Protein AF-A0A950CTZ2-F1 (afdb_monomer)

Mean predicted aligned error: 8.09 Å

pLDDT: mean 83.98, std 22.35, range [26.3, 98.88]

Secondary structure (DSSP, 8-state):
------PPEEE--------TT----PPP-----HHHHSS---HHHHHHHH-HHHHHHHHTPPPGGG--GGG-SEEEE--SSGGGTTTTT-HHHHHHHHHHHHTT--EEEETTGGGGGGG-B-TTSSBTTTT-EE--S-HHHHHHTT-TTTSSS-HHHHHHHTT-EE---STT---EEEETTEEEESSGGGHHHHHHHHHHHHHTT-

Foldseek 3Di:
DDPDDAFAEAEDEFADDDDPDDDDDDLDDDDDDPVVVPPDPDPVVVCCVVDPPNVVDSVDDDDLQVDACVRHQEYEYEDDQRCLPDLLPDPSNLVRVQRCVVVVGAYEYEAQNLSSLLCRAHPVRARPQAVFAEEHAAPVLCVVVVCCVPGPHDNQVSSVVSNHPYDDDPHPDWDWDDTRRYIYTYHPVPRVVRVVVNVVSSVVVD

Nearest PDB structures (foldseek):
  4p5p-assembly1_A  TM=9.212E-01  e=6.975E-17  Francisella tularensis subsp. novicida U112
  1u9c-assembly1_A  TM=9.060E-01  e=1.829E-15  Geobacillus stearothermophilus
  3n7t-assembly1_A  TM=8.146E-01  e=6.675E-11  Coccidioides immitis
  7nd2-assembly1_G  TM=6.964E-01  e=1.983E-10  Homo sapiens
  4i4n-assembly1_A  TM=7.950E-01  e=4.321E-07  Vibrio cholerae O395

Sequence (206 aa):
MAGGICRPLLCVQGGWRRDRGGITEGRAAATRSEEQRAKLPDRSHSRFETDAAAKAQLASTVRLDSVKQDDFDTVFYPGGHGPIWDLAEDPNSIRLIESFVAANKPIALVCHAPGVLRYVKSPDGKPLVQGKNVTGFTNTEEEEVGLTKVVPFLVEDELKAKGGIFSKTEDWGVHVVTDARLITGQNPASSGPGAQALINLMRNAA

Radius of gyration: 16.73 Å; Cα contacts (8 Å, |Δi|>4): 349; chains: 1; bounding box: 41×54×38 Å

Solvent-accessible surface area (backbone atoms only — not comparable to full-atom values): 11795 Å² total; per-residue (Å²): 136,84,81,75,78,84,49,52,77,43,76,53,79,55,53,76,76,94,57,98,84,66,94,67,95,56,80,76,73,92,80,75,61,74,73,73,65,67,76,62,93,43,69,68,56,61,48,50,79,70,32,63,68,61,49,53,51,65,75,60,69,74,64,71,81,79,60,57,58,85,71,30,58,32,41,37,29,62,48,53,72,35,22,53,71,48,39,33,72,34,68,52,50,31,52,47,54,34,48,29,55,72,68,70,32,43,39,35,22,16,12,34,23,44,32,29,50,75,74,22,41,38,98,87,71,44,51,55,43,47,81,30,56,33,32,26,28,42,64,66,51,35,49,73,74,68,39,68,91,69,50,90,68,53,35,46,60,49,43,41,75,44,41,20,48,69,56,84,67,63,77,82,44,74,34,66,32,76,38,93,52,43,33,19,4,21,27,78,67,7,43,65,60,36,53,50,53,50,54,50,57,56,61,74,73,108

Structure (mmCIF, N/CA/C/O backbone):
data_AF-A0A950CTZ2-F1
#
_entry.id   AF-A0A950CTZ2-F1
#
loop_
_atom_site.group_PDB
_atom_site.id
_atom_site.type_symbol
_atom_site.label_atom_id
_atom_site.label_alt_id
_atom_site.label_comp_id
_atom_site.label_asym_id
_atom_site.label_entity_id
_atom_site.label_seq_id
_atom_site.pdbx_PDB_ins_code
_atom_site.Cartn_x
_atom_site.Cartn_y
_atom_site.Cartn_z
_atom_site.occupancy
_atom_site.B_iso_or_equiv
_atom_site.auth_seq_id
_atom_site.auth_comp_id
_atom_site.auth_asym_id
_atom_site.auth_atom_id
_atom_site.pdbx_PDB_model_num
ATOM 1 N N . MET A 1 1 ? 5.983 -34.626 7.161 1.00 29.47 1 MET A N 1
ATOM 2 C CA . MET A 1 1 ? 6.913 -33.496 6.966 1.00 29.47 1 MET A CA 1
ATOM 3 C C . MET A 1 1 ? 6.629 -32.911 5.592 1.00 29.47 1 MET A C 1
ATOM 5 O O . MET A 1 1 ? 7.084 -33.472 4.605 1.00 29.47 1 MET A O 1
ATOM 9 N N . ALA A 1 2 ? 5.757 -31.905 5.504 1.00 36.84 2 ALA A N 1
ATOM 10 C CA . ALA A 1 2 ? 5.403 -31.290 4.227 1.00 36.84 2 ALA A CA 1
ATOM 11 C C . ALA A 1 2 ? 6.444 -30.212 3.907 1.00 36.84 2 ALA A C 1
ATOM 13 O O . ALA A 1 2 ? 6.511 -29.198 4.594 1.00 36.84 2 ALA A O 1
ATOM 14 N N . GLY A 1 3 ? 7.285 -30.459 2.903 1.00 34.81 3 GLY A N 1
ATOM 15 C CA . GLY A 1 3 ? 8.136 -29.428 2.322 1.00 34.81 3 GLY A CA 1
ATOM 16 C C . GLY A 1 3 ? 7.253 -28.395 1.633 1.00 34.81 3 GLY A C 1
ATOM 17 O O . GLY A 1 3 ? 6.752 -28.646 0.539 1.00 34.81 3 GLY A O 1
ATOM 18 N N . GLY A 1 4 ? 7.012 -27.267 2.299 1.00 38.66 4 GLY A N 1
ATOM 19 C CA . GLY A 1 4 ? 6.316 -26.131 1.711 1.00 38.66 4 GLY A CA 1
ATOM 20 C C . GLY A 1 4 ? 7.177 -25.536 0.605 1.00 38.66 4 GLY A C 1
ATOM 21 O O . GLY A 1 4 ? 8.25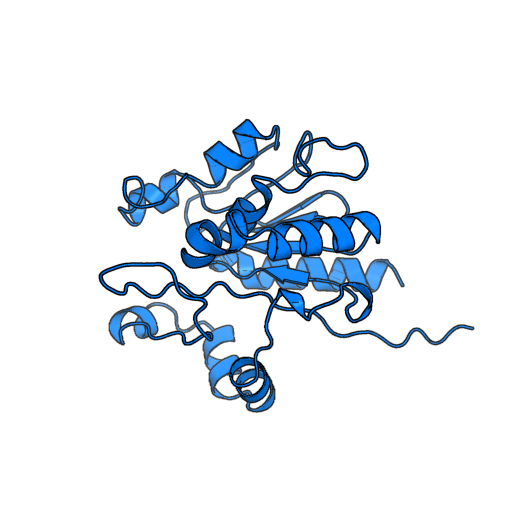5 -25.005 0.864 1.00 38.66 4 GLY A O 1
ATOM 22 N N . ILE A 1 5 ? 6.724 -25.655 -0.639 1.00 41.56 5 ILE A N 1
ATOM 23 C CA . ILE A 1 5 ? 7.292 -24.909 -1.759 1.00 41.56 5 ILE A CA 1
ATOM 24 C C . ILE A 1 5 ? 7.000 -23.433 -1.469 1.00 41.56 5 ILE A C 1
ATOM 26 O O . ILE A 1 5 ? 5.840 -23.037 -1.498 1.00 41.56 5 ILE A O 1
ATOM 30 N N . CYS A 1 6 ? 8.032 -22.647 -1.155 1.00 48.53 6 CYS A N 1
ATOM 31 C CA . CYS A 1 6 ? 7.923 -21.195 -0.996 1.00 48.53 6 CYS A CA 1
ATOM 32 C C . CYS A 1 6 ? 7.463 -20.611 -2.345 1.00 48.53 6 CYS A C 1
ATOM 34 O O . CYS A 1 6 ? 8.199 -20.701 -3.335 1.00 48.53 6 CYS A O 1
ATOM 36 N N . ARG A 1 7 ? 6.225 -20.113 -2.420 1.00 69.50 7 ARG A N 1
ATOM 37 C CA . ARG A 1 7 ? 5.657 -19.486 -3.620 1.00 69.50 7 ARG A CA 1
ATOM 38 C C . ARG A 1 7 ? 6.152 -18.033 -3.714 1.00 69.50 7 ARG A C 1
ATOM 40 O O . ARG A 1 7 ? 6.530 -17.428 -2.713 1.00 69.50 7 ARG A O 1
ATOM 47 N N . PRO A 1 8 ? 6.221 -17.453 -4.924 1.00 74.62 8 PRO A N 1
ATOM 48 C CA . PRO A 1 8 ? 6.779 -16.116 -5.108 1.00 74.62 8 PRO A CA 1
ATOM 49 C C . PRO A 1 8 ? 5.964 -15.014 -4.407 1.00 74.62 8 PRO A C 1
ATOM 51 O O . PRO A 1 8 ? 4.788 -15.175 -4.083 1.00 74.62 8 PRO A O 1
ATOM 54 N N . LEU A 1 9 ? 6.606 -13.859 -4.217 1.00 74.31 9 LEU A N 1
ATOM 55 C CA . LEU A 1 9 ? 5.969 -12.585 -3.875 1.00 74.31 9 LEU A CA 1
ATOM 56 C C . LEU A 1 9 ? 5.380 -11.959 -5.147 1.00 74.31 9 LEU A C 1
ATOM 58 O O . LEU A 1 9 ? 6.097 -11.803 -6.137 1.00 74.31 9 LEU A O 1
ATOM 62 N N . LEU A 1 10 ? 4.113 -11.545 -5.107 1.00 80.50 10 LEU A N 1
ATOM 63 C CA . LEU A 1 10 ? 3.521 -10.711 -6.153 1.00 80.50 10 LEU A CA 1
ATOM 64 C C . LEU A 1 10 ? 3.804 -9.227 -5.879 1.00 80.50 10 LEU A C 1
ATOM 66 O O . LEU A 1 10 ? 3.521 -8.739 -4.788 1.00 80.50 10 LEU A O 1
ATOM 70 N N . CYS A 1 11 ? 4.299 -8.491 -6.875 1.00 80.12 11 CYS A N 1
ATOM 71 C CA . CYS A 1 11 ? 4.399 -7.030 -6.834 1.00 80.12 11 CYS A CA 1
ATOM 72 C C . CYS A 1 11 ? 3.389 -6.423 -7.819 1.00 80.12 11 CYS A C 1
ATOM 74 O O . CYS A 1 11 ? 3.419 -6.772 -8.999 1.00 80.12 11 CYS A O 1
ATOM 76 N N . VAL A 1 12 ? 2.499 -5.540 -7.351 1.00 75.19 12 VAL A N 1
ATOM 77 C CA . VAL A 1 12 ? 1.442 -4.926 -8.180 1.00 75.19 12 VAL A CA 1
ATOM 78 C C . VAL A 1 12 ? 1.707 -3.439 -8.361 1.00 75.19 12 VAL A C 1
ATOM 80 O O . VAL A 1 12 ? 1.689 -2.686 -7.395 1.00 75.19 12 VAL A O 1
ATOM 83 N N . GLN A 1 13 ? 1.913 -2.991 -9.597 1.00 69.06 13 GLN A N 1
ATOM 84 C CA . GLN A 1 13 ? 2.250 -1.599 -9.887 1.00 69.06 13 GLN A CA 1
ATOM 85 C C . GLN A 1 13 ? 1.178 -0.933 -10.752 1.00 69.06 13 GLN A C 1
ATOM 87 O O . GLN A 1 13 ? 0.792 -1.476 -11.785 1.00 69.06 13 GLN A O 1
ATOM 92 N N . GLY A 1 14 ? 0.725 0.252 -10.332 1.00 54.88 14 GLY A N 1
ATOM 93 C CA . GLY A 1 14 ? -0.161 1.104 -11.126 1.00 54.88 14 GLY A CA 1
ATOM 94 C C . GLY A 1 14 ? 0.587 1.780 -12.280 1.00 54.88 14 GLY A C 1
ATOM 95 O O . GLY A 1 14 ? 1.785 2.067 -12.184 1.00 54.88 14 GLY A O 1
ATOM 96 N N . GLY A 1 15 ? -0.118 2.039 -13.376 1.00 52.72 15 GLY A N 1
ATOM 97 C CA . GLY A 1 15 ? 0.385 2.680 -14.584 1.00 52.72 15 GLY A CA 1
ATOM 98 C C . GLY A 1 15 ? -0.436 3.919 -14.927 1.00 52.72 15 GLY A C 1
ATOM 99 O O . GLY A 1 15 ? -1.448 3.830 -15.613 1.00 52.72 15 GLY A O 1
ATOM 100 N N . TRP A 1 16 ? 0.031 5.100 -14.518 1.00 33.19 16 TRP A N 1
ATOM 101 C CA . TRP A 1 16 ? -0.591 6.361 -14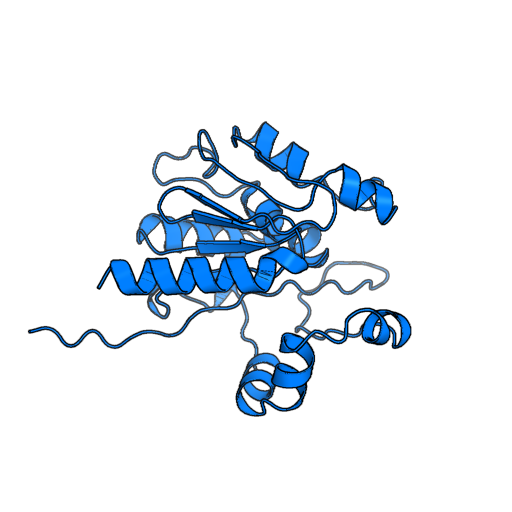.926 1.00 33.19 16 TRP A CA 1
ATOM 102 C C . TRP A 1 16 ? 0.020 6.878 -16.234 1.00 33.19 16 TRP A C 1
ATOM 104 O O . TRP A 1 16 ? 1.221 7.154 -16.301 1.00 33.19 16 TRP A O 1
ATOM 114 N N . ARG A 1 17 ? -0.810 7.051 -17.271 1.00 35.16 17 ARG A N 1
ATOM 115 C CA . ARG A 1 17 ? -0.444 7.723 -18.527 1.00 35.16 17 ARG A CA 1
ATOM 116 C C . ARG A 1 17 ? -1.464 8.820 -18.828 1.00 35.16 17 ARG A C 1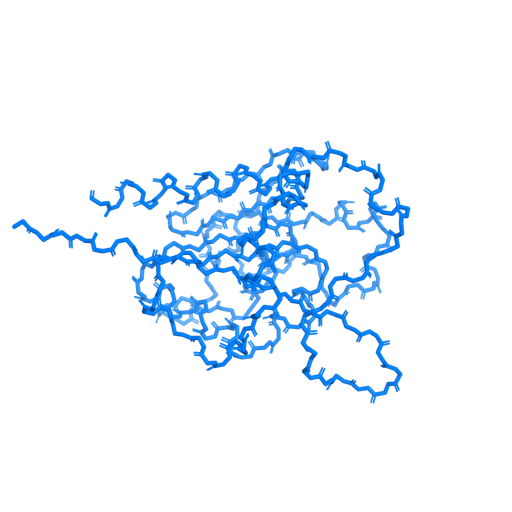
ATOM 118 O O . ARG A 1 17 ? -2.655 8.551 -18.948 1.00 35.16 17 ARG A O 1
ATOM 125 N N . ARG A 1 18 ? -1.009 10.070 -18.944 1.00 34.81 18 ARG A N 1
ATOM 126 C CA . ARG A 1 18 ? -1.860 11.209 -19.319 1.00 34.81 18 ARG A CA 1
ATOM 127 C C . ARG A 1 18 ? -1.983 11.282 -20.839 1.00 34.81 18 ARG A C 1
ATOM 129 O O . ARG A 1 18 ? -1.195 11.981 -21.466 1.00 34.81 18 ARG A O 1
ATOM 136 N N . ASP A 1 19 ? -2.978 10.615 -21.417 1.00 32.66 19 ASP A N 1
ATOM 137 C CA . ASP A 1 19 ? -3.366 10.854 -22.810 1.00 32.66 19 ASP A CA 1
ATOM 138 C C . ASP A 1 19 ? -4.626 11.730 -22.878 1.00 32.66 19 ASP A C 1
ATOM 140 O O . ASP A 1 19 ? -5.569 11.601 -22.094 1.00 32.66 19 ASP A O 1
ATOM 144 N N . ARG A 1 20 ? -4.609 12.698 -23.801 1.00 35.12 20 ARG A N 1
ATOM 145 C CA . ARG A 1 20 ? -5.725 13.612 -24.072 1.00 35.12 20 ARG A CA 1
ATOM 146 C C . ARG A 1 20 ? -6.917 12.803 -24.609 1.00 35.12 20 ARG A C 1
ATOM 148 O O . ARG A 1 20 ? -7.020 12.640 -25.816 1.00 35.12 20 ARG A O 1
ATOM 155 N N . GLY A 1 21 ? -7.811 12.322 -23.740 1.00 31.56 21 GLY A N 1
ATOM 156 C CA . GLY A 1 21 ? -9.153 11.882 -24.155 1.00 31.56 21 GLY A CA 1
ATOM 157 C C . GLY A 1 21 ? -9.687 10.528 -23.672 1.00 31.56 21 GLY A C 1
ATOM 158 O O . GLY A 1 21 ? -10.699 10.100 -24.213 1.00 31.56 21 GLY A O 1
ATOM 159 N N . GLY A 1 22 ? -9.096 9.858 -22.678 1.00 29.75 22 GLY A N 1
ATOM 160 C CA . GLY A 1 22 ? -9.716 8.666 -22.073 1.00 29.75 22 GLY A CA 1
ATOM 161 C C . GLY A 1 22 ? -8.721 7.674 -21.476 1.00 29.75 22 GLY A C 1
ATOM 162 O O . GLY A 1 22 ? -7.580 7.587 -21.922 1.00 29.75 22 GLY A O 1
ATOM 163 N N . ILE A 1 23 ? -9.164 6.938 -20.451 1.00 37.03 23 ILE A N 1
ATOM 164 C CA . ILE A 1 23 ? -8.388 5.887 -19.779 1.00 37.03 23 ILE A CA 1
ATOM 165 C C . ILE A 1 23 ? -8.398 4.650 -20.683 1.00 37.03 23 ILE A C 1
ATOM 167 O O . ILE A 1 23 ? -9.454 4.084 -20.948 1.00 37.03 23 ILE A O 1
ATOM 171 N N . THR A 1 24 ? -7.230 4.229 -21.159 1.00 31.47 24 THR A N 1
ATOM 172 C CA . THR A 1 24 ? -7.038 2.903 -21.762 1.00 31.47 24 THR A CA 1
ATOM 173 C C . THR A 1 24 ? -6.003 2.151 -20.935 1.00 31.47 24 THR A C 1
ATOM 175 O O . THR A 1 24 ? -5.048 2.759 -20.453 1.00 31.47 24 THR A O 1
ATOM 178 N N . GLU A 1 25 ? -6.226 0.849 -20.719 1.00 39.47 25 GLU A N 1
ATOM 179 C CA . GLU A 1 25 ? -5.322 -0.043 -19.981 1.00 39.47 25 GLU A CA 1
ATOM 180 C C . GLU A 1 25 ? -3.896 0.061 -20.545 1.00 39.47 25 GLU A C 1
ATOM 182 O O . GLU A 1 25 ? -3.596 -0.404 -21.647 1.00 39.47 25 GLU A O 1
ATOM 187 N N . GLY A 1 26 ? -3.010 0.710 -19.791 1.00 34.22 26 GLY A N 1
ATOM 188 C CA . GLY A 1 26 ? -1.620 0.907 -20.170 1.00 34.22 26 GLY A CA 1
ATOM 189 C C . GLY A 1 26 ? -0.741 -0.230 -19.664 1.00 34.22 26 GLY A C 1
ATOM 190 O O . GLY A 1 26 ? -0.756 -0.560 -18.481 1.00 34.22 26 GLY A O 1
ATOM 191 N N . ARG A 1 27 ? 0.090 -0.799 -20.545 1.00 37.19 27 ARG A N 1
ATOM 192 C CA . ARG A 1 27 ? 1.265 -1.570 -20.114 1.00 37.19 27 ARG A CA 1
ATOM 193 C C . ARG A 1 27 ? 2.204 -0.651 -19.331 1.00 37.19 27 ARG A C 1
ATOM 195 O O . ARG A 1 27 ? 2.471 0.473 -19.760 1.00 37.19 27 ARG A O 1
ATOM 202 N N . ALA A 1 28 ? 2.705 -1.149 -18.204 1.00 34.75 28 ALA A N 1
ATOM 203 C CA . ALA A 1 28 ? 3.602 -0.427 -17.316 1.00 34.75 28 ALA A CA 1
ATOM 204 C C . ALA A 1 28 ? 4.854 0.070 -18.058 1.00 34.75 28 ALA A C 1
ATOM 206 O O . ALA A 1 28 ? 5.605 -0.710 -18.640 1.00 34.75 28 ALA A O 1
ATOM 207 N N . ALA A 1 29 ? 5.097 1.376 -17.999 1.00 32.06 29 ALA A N 1
ATOM 208 C CA . ALA A 1 29 ? 6.393 1.968 -18.291 1.00 32.06 29 ALA A CA 1
ATOM 209 C C . ALA A 1 29 ? 6.582 3.170 -17.364 1.00 32.06 29 ALA A C 1
ATOM 211 O O . ALA A 1 29 ? 5.860 4.162 -17.456 1.00 32.06 29 ALA A O 1
ATOM 212 N N . ALA A 1 30 ? 7.553 3.079 -16.457 1.00 30.64 30 ALA A N 1
ATOM 213 C CA . ALA A 1 30 ? 7.994 4.221 -15.675 1.00 30.64 30 ALA A CA 1
ATOM 214 C C . ALA A 1 30 ? 8.873 5.107 -16.566 1.00 30.64 30 ALA A C 1
ATOM 216 O O . ALA A 1 30 ? 10.028 4.779 -16.820 1.00 30.64 30 ALA A O 1
ATOM 217 N N . THR A 1 31 ? 8.357 6.243 -17.028 1.00 26.30 31 THR A N 1
ATOM 218 C CA . THR A 1 31 ? 9.211 7.327 -17.531 1.00 26.30 31 THR A CA 1
ATOM 219 C C . THR A 1 31 ? 9.115 8.495 -16.559 1.00 26.30 31 THR A C 1
ATOM 221 O O . THR A 1 31 ? 8.153 9.260 -16.595 1.00 26.30 31 THR A O 1
ATOM 224 N N . ARG A 1 32 ? 10.095 8.601 -15.654 1.00 37.38 32 ARG A N 1
ATOM 225 C CA . ARG A 1 32 ? 10.343 9.810 -14.850 1.00 37.38 32 ARG A CA 1
ATOM 226 C C . ARG A 1 32 ? 11.316 10.726 -15.594 1.00 37.38 32 ARG A C 1
ATOM 228 O O . ARG A 1 32 ? 12.125 10.239 -16.383 1.00 37.38 32 ARG A O 1
ATOM 235 N N . SER A 1 33 ? 11.255 12.030 -15.329 1.00 35.53 33 SER A N 1
ATOM 236 C CA . SER A 1 33 ? 12.270 12.976 -15.806 1.00 35.53 33 SER A CA 1
ATOM 237 C C . SER A 1 33 ? 13.618 12.718 -15.118 1.00 35.53 33 SER A C 1
ATOM 239 O O . SER A 1 33 ? 13.676 12.231 -13.986 1.00 35.53 33 SER A O 1
ATOM 241 N N . GLU A 1 34 ? 14.721 13.039 -15.799 1.00 35.94 34 GLU A N 1
ATOM 242 C CA . GLU A 1 34 ? 16.089 12.810 -15.301 1.00 35.94 34 GLU A CA 1
ATOM 243 C C . GLU A 1 34 ? 16.366 13.514 -13.960 1.00 35.94 34 GLU A C 1
ATOM 245 O O . GLU A 1 34 ? 17.101 12.997 -13.121 1.00 35.94 34 GLU A O 1
ATOM 250 N N . GLU A 1 35 ? 15.696 14.637 -13.710 1.00 31.97 35 GLU A N 1
ATOM 251 C CA . GLU A 1 35 ? 15.832 15.452 -12.500 1.00 31.97 35 GLU A CA 1
ATOM 252 C C . GLU A 1 35 ? 15.273 14.766 -11.237 1.00 31.97 35 GLU A C 1
ATOM 254 O O . GLU A 1 35 ? 15.834 14.894 -10.148 1.00 31.97 35 GLU A O 1
ATOM 259 N N . GLN A 1 36 ? 14.218 13.954 -11.374 1.00 38.97 36 GLN A N 1
ATOM 260 C CA . GLN A 1 36 ? 13.655 13.170 -10.264 1.00 38.97 36 GLN A CA 1
ATOM 261 C C . GLN A 1 36 ? 14.476 11.905 -9.966 1.00 38.97 36 GLN A C 1
ATOM 263 O O . GLN A 1 36 ? 14.414 11.376 -8.856 1.00 38.97 36 GLN A O 1
ATOM 268 N N . ARG A 1 37 ? 15.272 11.429 -10.936 1.00 43.44 37 ARG A N 1
ATOM 269 C CA . ARG A 1 37 ? 16.177 10.273 -10.794 1.00 43.44 37 ARG A CA 1
ATOM 270 C C . ARG A 1 37 ? 17.414 10.604 -9.950 1.00 43.44 37 ARG A C 1
ATOM 272 O O . ARG A 1 37 ? 17.997 9.712 -9.346 1.00 43.44 37 ARG A O 1
ATOM 279 N N . ALA A 1 38 ? 17.786 11.883 -9.877 1.00 38.84 38 ALA A N 1
ATOM 280 C CA . ALA A 1 38 ? 19.000 12.351 -9.212 1.00 38.84 38 ALA A CA 1
ATOM 281 C C . ALA A 1 38 ? 18.860 12.593 -7.693 1.00 38.84 38 ALA A C 1
ATOM 283 O O . ALA A 1 38 ? 19.873 12.679 -7.004 1.00 38.84 38 ALA A O 1
ATOM 284 N N . LYS A 1 39 ? 17.639 12.703 -7.145 1.00 44.66 39 LYS A N 1
ATOM 285 C CA . LYS A 1 39 ? 17.434 13.152 -5.751 1.00 44.66 39 LYS A CA 1
ATOM 286 C C . LYS A 1 39 ? 17.528 12.073 -4.665 1.00 44.66 39 LYS A C 1
ATOM 288 O O . LYS A 1 39 ? 17.604 12.437 -3.499 1.00 44.66 39 LYS A O 1
ATOM 293 N N . LEU A 1 40 ? 17.583 10.784 -5.004 1.00 44.81 40 LEU A N 1
ATOM 294 C CA . LEU A 1 40 ? 17.762 9.697 -4.029 1.00 44.81 40 LEU A CA 1
ATOM 295 C C . LEU A 1 40 ? 18.701 8.621 -4.600 1.00 44.81 40 LEU A C 1
ATOM 297 O O . LEU A 1 40 ? 18.221 7.684 -5.242 1.00 44.81 40 LEU A O 1
ATOM 301 N N . PRO A 1 41 ? 20.027 8.690 -4.375 1.00 42.72 41 PRO A N 1
ATOM 302 C CA . PRO A 1 41 ? 20.898 7.535 -4.558 1.00 42.72 41 PRO A CA 1
ATOM 303 C C . PRO A 1 41 ? 20.628 6.537 -3.422 1.00 42.72 41 PRO A C 1
ATOM 305 O O . PRO A 1 41 ? 21.423 6.363 -2.503 1.00 42.72 41 PRO A O 1
ATOM 308 N N . ASP A 1 42 ? 19.458 5.907 -3.453 1.00 60.59 42 ASP A N 1
ATOM 309 C CA . ASP A 1 42 ? 19.131 4.802 -2.566 1.00 60.59 42 ASP A CA 1
ATOM 310 C C . ASP A 1 42 ? 19.828 3.534 -3.091 1.00 60.59 42 ASP A C 1
ATOM 312 O O . ASP A 1 42 ? 19.750 3.205 -4.280 1.00 60.59 42 ASP A O 1
ATOM 316 N N . ARG A 1 43 ? 20.498 2.794 -2.196 1.00 62.66 43 ARG A N 1
ATOM 317 C CA . ARG A 1 43 ? 21.114 1.489 -2.492 1.00 62.66 43 ARG A CA 1
ATOM 318 C C . ARG A 1 43 ? 20.129 0.542 -3.183 1.00 62.66 43 ARG A C 1
ATOM 320 O O . ARG A 1 43 ? 20.557 -0.257 -4.012 1.00 62.66 43 ARG A O 1
ATOM 327 N N . SER A 1 44 ? 18.833 0.649 -2.888 1.00 67.06 44 SER A N 1
ATOM 328 C CA . SER A 1 44 ? 17.766 -0.122 -3.538 1.00 67.06 44 SER A CA 1
ATOM 329 C C . SER A 1 44 ? 17.685 0.137 -5.043 1.00 67.06 44 SER A C 1
ATOM 331 O O . SER A 1 44 ? 17.562 -0.809 -5.822 1.00 67.06 44 SER A O 1
ATOM 333 N N . HIS A 1 45 ? 17.787 1.404 -5.455 1.00 72.81 45 HIS A N 1
ATOM 334 C CA . HIS A 1 45 ? 17.729 1.807 -6.858 1.00 72.81 45 HIS A CA 1
ATOM 335 C C . HIS A 1 45 ? 18.979 1.328 -7.602 1.00 72.81 45 HIS A C 1
ATOM 337 O O . HIS A 1 45 ? 18.873 0.658 -8.624 1.00 72.81 45 HIS A O 1
ATOM 343 N N . SER A 1 46 ? 20.169 1.560 -7.040 1.00 76.12 46 SER A N 1
ATOM 344 C CA . SER A 1 46 ? 21.430 1.075 -7.622 1.00 76.12 46 SER A CA 1
ATOM 345 C C . SER A 1 46 ? 21.489 -0.457 -7.720 1.00 76.12 46 SER A C 1
ATOM 347 O O . SER A 1 46 ? 21.997 -0.998 -8.705 1.00 76.12 46 SER A O 1
ATOM 349 N N . ARG A 1 47 ? 20.929 -1.174 -6.733 1.00 84.75 47 ARG A N 1
ATOM 350 C CA . ARG A 1 47 ? 20.760 -2.634 -6.796 1.00 84.75 47 ARG A CA 1
ATOM 351 C C . ARG A 1 47 ? 19.851 -3.023 -7.960 1.00 84.75 47 ARG A C 1
ATOM 353 O O . ARG A 1 47 ? 20.229 -3.885 -8.739 1.00 84.75 47 ARG A O 1
ATOM 360 N N . PHE A 1 48 ? 18.686 -2.388 -8.097 1.00 84.06 48 PHE A N 1
ATOM 361 C CA . PHE A 1 48 ? 17.745 -2.689 -9.179 1.00 84.06 48 PHE A CA 1
ATOM 362 C C . PHE A 1 48 ? 18.355 -2.461 -10.571 1.00 84.06 48 PHE A C 1
ATOM 364 O O . PHE A 1 48 ? 18.229 -3.318 -11.443 1.00 84.06 48 PHE A O 1
ATOM 371 N N . GLU A 1 49 ? 19.086 -1.361 -10.769 1.00 81.12 49 GLU A N 1
ATOM 372 C CA . GLU A 1 49 ? 19.735 -1.045 -12.053 1.00 81.12 49 GLU A CA 1
ATOM 373 C C . GLU A 1 49 ? 20.713 -2.134 -12.517 1.00 81.12 49 GLU A C 1
ATOM 375 O O . GLU A 1 49 ? 20.891 -2.365 -13.717 1.00 81.12 49 GLU A O 1
ATOM 380 N N . THR A 1 50 ? 21.318 -2.851 -11.571 1.00 89.69 50 THR A N 1
ATOM 381 C CA . THR A 1 50 ? 22.265 -3.941 -11.840 1.00 89.69 50 THR A CA 1
ATOM 382 C C . THR A 1 50 ? 21.632 -5.338 -11.743 1.00 89.69 50 THR A C 1
ATOM 384 O O . THR A 1 50 ? 22.259 -6.318 -12.140 1.00 89.69 50 THR A O 1
ATOM 387 N N . ASP A 1 51 ? 20.369 -5.446 -11.319 1.00 88.44 51 ASP A N 1
ATOM 388 C CA . ASP A 1 51 ? 19.627 -6.702 -11.163 1.00 88.44 51 ASP A CA 1
ATOM 389 C C . ASP A 1 51 ? 18.898 -7.075 -12.467 1.00 88.44 51 ASP A C 1
ATOM 391 O O . ASP A 1 51 ? 17.780 -6.640 -12.756 1.00 88.44 51 ASP A O 1
ATOM 395 N N . ALA A 1 52 ? 19.557 -7.880 -13.305 1.00 90.38 52 ALA A N 1
ATOM 396 C CA . ALA A 1 52 ? 19.003 -8.309 -14.588 1.00 90.38 52 ALA A CA 1
ATOM 397 C C . ALA A 1 52 ? 17.702 -9.122 -14.443 1.00 90.38 52 ALA A C 1
ATOM 399 O O . ALA A 1 52 ? 16.816 -8.999 -15.290 1.00 90.38 52 ALA A O 1
ATOM 400 N N . ALA A 1 53 ? 17.563 -9.913 -13.374 1.00 87.31 53 ALA A N 1
ATOM 401 C CA . ALA A 1 53 ? 16.377 -10.731 -13.141 1.00 87.31 53 ALA A CA 1
ATOM 402 C C . ALA A 1 53 ? 15.169 -9.859 -12.773 1.00 87.31 53 ALA A C 1
ATOM 404 O O . ALA A 1 53 ? 14.099 -10.010 -13.367 1.00 87.31 53 ALA A O 1
ATOM 405 N N . ALA A 1 54 ? 15.350 -8.894 -11.867 1.00 83.00 54 ALA A N 1
ATOM 406 C CA . ALA A 1 54 ? 14.297 -7.946 -11.509 1.00 83.00 54 ALA A CA 1
ATOM 407 C C . ALA A 1 54 ? 13.861 -7.091 -12.712 1.00 83.00 54 ALA A C 1
ATOM 409 O O . ALA A 1 54 ? 12.665 -6.890 -12.932 1.00 83.00 54 ALA A O 1
ATOM 410 N N . LYS A 1 55 ? 14.810 -6.641 -13.547 1.00 88.50 55 LYS A N 1
ATOM 411 C CA . LYS A 1 55 ? 14.493 -5.907 -14.784 1.00 88.50 55 LYS A CA 1
ATOM 412 C C . LYS A 1 55 ? 13.725 -6.759 -15.796 1.00 88.50 55 LYS A C 1
ATOM 414 O O . LYS A 1 55 ? 12.788 -6.257 -16.411 1.00 88.50 55 LYS A O 1
ATOM 419 N N . ALA A 1 56 ? 14.077 -8.037 -15.951 1.00 88.12 56 ALA A N 1
ATOM 420 C CA . ALA A 1 56 ? 13.355 -8.951 -16.838 1.00 88.12 56 ALA A CA 1
ATOM 421 C C . ALA A 1 56 ? 11.903 -9.182 -16.379 1.00 88.12 56 ALA A C 1
ATOM 423 O O . ALA A 1 56 ? 10.995 -9.207 -17.213 1.00 88.12 56 ALA A O 1
ATOM 424 N N . GLN A 1 57 ? 11.674 -9.287 -15.063 1.00 86.56 57 GLN A N 1
ATOM 425 C CA . GLN A 1 57 ? 10.328 -9.376 -14.488 1.00 86.56 57 GLN A CA 1
ATOM 426 C C . GLN A 1 57 ? 9.521 -8.094 -14.725 1.00 86.56 57 GLN A C 1
ATOM 428 O O . GLN A 1 57 ? 8.386 -8.172 -15.188 1.00 86.56 57 GLN A O 1
ATOM 433 N N . LEU A 1 58 ? 10.115 -6.915 -14.495 1.00 85.56 58 LEU A N 1
ATOM 434 C CA . LEU A 1 58 ? 9.447 -5.634 -14.760 1.00 85.56 58 LEU A CA 1
ATOM 435 C C . LEU A 1 58 ? 9.101 -5.452 -16.250 1.00 85.56 58 LEU A C 1
ATOM 437 O O . LEU A 1 58 ? 8.051 -4.907 -16.579 1.00 85.56 58 LEU A O 1
ATOM 441 N N . ALA A 1 59 ? 9.954 -5.935 -17.157 1.00 86.25 59 ALA A N 1
ATOM 442 C CA . ALA A 1 59 ? 9.703 -5.888 -18.598 1.00 86.25 59 ALA A CA 1
ATOM 443 C C . ALA A 1 59 ? 8.597 -6.858 -19.063 1.00 86.25 59 ALA A C 1
ATOM 445 O O . ALA A 1 59 ? 8.054 -6.689 -20.155 1.00 86.25 59 ALA A O 1
ATOM 446 N N . SER A 1 60 ? 8.256 -7.856 -18.244 1.00 88.56 60 SER A N 1
ATOM 447 C CA . SER A 1 60 ? 7.343 -8.953 -18.589 1.00 88.56 60 SER A CA 1
ATOM 448 C C . SER A 1 60 ? 6.119 -8.991 -17.670 1.00 88.56 60 SER A C 1
ATOM 450 O O . SER A 1 60 ? 5.672 -10.063 -17.264 1.00 88.56 60 SER A O 1
ATOM 452 N N . THR A 1 61 ? 5.583 -7.820 -17.315 1.00 87.31 61 THR A N 1
ATOM 453 C CA . THR A 1 61 ? 4.378 -7.724 -16.482 1.00 87.31 61 THR A CA 1
ATOM 454 C C . THR A 1 61 ? 3.164 -8.352 -17.166 1.00 87.31 61 THR A C 1
ATOM 456 O O . THR A 1 61 ? 3.005 -8.313 -18.390 1.00 87.31 61 THR A O 1
ATOM 459 N N . VAL A 1 62 ? 2.294 -8.942 -16.348 1.00 89.94 62 VAL A N 1
ATOM 460 C CA . VAL A 1 62 ? 1.029 -9.546 -16.777 1.00 89.94 62 VAL A CA 1
ATOM 461 C C . VAL A 1 62 ? -0.141 -8.635 -16.420 1.00 89.94 62 VAL A C 1
ATOM 463 O O . VAL A 1 62 ? -0.010 -7.736 -15.587 1.00 89.94 62 VAL A O 1
ATOM 466 N N . ARG A 1 63 ? -1.294 -8.862 -17.053 1.00 89.69 63 ARG A N 1
ATOM 467 C CA . ARG A 1 63 ? -2.530 -8.165 -16.685 1.00 89.69 63 ARG A CA 1
ATOM 468 C C . ARG A 1 63 ? -2.973 -8.603 -15.290 1.00 89.69 63 ARG A C 1
ATOM 470 O O . ARG A 1 63 ? -2.856 -9.776 -14.946 1.00 89.69 63 ARG A O 1
ATOM 477 N N . LEU A 1 64 ? -3.518 -7.674 -14.509 1.00 87.88 64 LEU A N 1
ATOM 478 C CA . LEU A 1 64 ? -3.943 -7.956 -13.136 1.00 87.88 64 LEU A CA 1
ATOM 479 C C . LEU A 1 64 ? -5.095 -8.971 -13.076 1.00 87.88 64 LEU A C 1
ATOM 481 O O . LEU A 1 64 ? -5.144 -9.795 -12.169 1.00 87.88 64 LEU A O 1
ATOM 485 N N . ASP A 1 65 ? -5.980 -8.959 -14.074 1.00 90.06 65 ASP A N 1
ATOM 486 C CA . ASP A 1 65 ? -7.119 -9.878 -14.194 1.00 90.06 65 ASP A CA 1
ATOM 487 C C . ASP A 1 65 ? -6.725 -11.342 -14.463 1.00 90.06 65 ASP A C 1
ATOM 489 O O . ASP A 1 65 ? -7.532 -12.244 -14.232 1.00 90.06 65 ASP A O 1
ATOM 493 N N . SER A 1 66 ? -5.488 -11.606 -14.899 1.00 90.94 66 SER A N 1
ATOM 494 C CA . SER A 1 66 ? -4.973 -12.967 -15.074 1.00 90.94 66 SER A CA 1
ATOM 495 C C . SER A 1 66 ? -4.248 -13.506 -13.838 1.00 90.94 66 SER A C 1
ATOM 497 O O . SER A 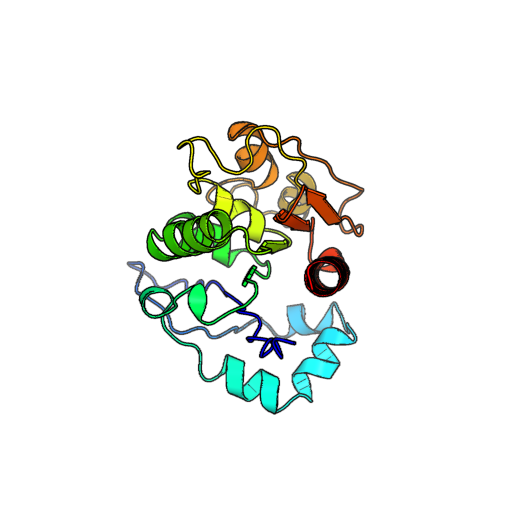1 66 ? -3.788 -14.648 -13.857 1.00 90.94 66 SER A O 1
ATOM 499 N N . VAL A 1 67 ? -4.109 -12.704 -12.780 1.00 91.44 67 VAL A N 1
ATOM 500 C CA . VAL A 1 67 ? -3.376 -13.064 -11.562 1.00 91.44 67 VAL A CA 1
ATOM 501 C C . VAL A 1 67 ? -4.306 -13.732 -10.552 1.00 91.44 67 VAL A C 1
ATOM 503 O O . VAL A 1 67 ? -5.388 -13.232 -10.252 1.00 91.44 67 VAL A O 1
ATOM 506 N N . LYS A 1 68 ? -3.864 -14.855 -9.978 1.00 91.56 68 LYS A N 1
ATOM 507 C CA . LYS A 1 68 ? -4.574 -15.554 -8.902 1.00 91.56 68 LYS A CA 1
ATOM 508 C C . LYS A 1 68 ? -3.747 -15.501 -7.630 1.00 91.56 68 LYS A C 1
ATOM 510 O O . LYS A 1 68 ? -2.558 -15.802 -7.661 1.00 91.56 68 LYS A O 1
ATOM 515 N N . GLN A 1 69 ? -4.379 -15.185 -6.498 1.00 94.56 69 GLN A N 1
ATOM 516 C CA . GLN A 1 69 ? -3.674 -15.155 -5.210 1.00 94.56 69 GLN A CA 1
ATOM 517 C C . GLN A 1 69 ? -3.016 -16.495 -4.868 1.00 94.56 69 GLN A C 1
ATOM 519 O O . GLN A 1 69 ? -1.989 -16.514 -4.196 1.00 94.56 69 GLN A O 1
ATOM 524 N N . ASP A 1 70 ? -3.594 -17.616 -5.324 1.00 94.44 70 ASP A N 1
ATOM 525 C CA . ASP A 1 70 ? -3.087 -18.948 -5.002 1.00 94.44 70 ASP A CA 1
ATOM 526 C C . ASP A 1 70 ? -1.635 -19.105 -5.442 1.00 94.44 70 ASP A C 1
ATOM 528 O O . ASP A 1 70 ? -0.855 -19.716 -4.720 1.00 94.44 70 ASP A O 1
ATOM 532 N N . ASP A 1 71 ? -1.236 -18.479 -6.543 1.00 93.38 71 ASP A N 1
ATOM 533 C CA . ASP A 1 71 ? 0.104 -18.615 -7.111 1.00 93.38 71 ASP A CA 1
ATOM 534 C C . ASP A 1 71 ? 1.205 -17.926 -6.278 1.00 93.38 71 ASP A C 1
ATOM 536 O O . ASP A 1 71 ? 2.389 -18.114 -6.558 1.00 93.38 71 ASP A O 1
ATOM 540 N N . PHE A 1 72 ? 0.842 -17.174 -5.231 1.00 93.56 72 PHE A N 1
ATOM 541 C CA . PHE A 1 72 ? 1.759 -16.343 -4.446 1.00 93.56 72 PHE A CA 1
ATOM 542 C C . PHE A 1 72 ? 1.544 -16.503 -2.942 1.00 93.56 72 PHE A C 1
ATOM 544 O O . PHE A 1 72 ? 0.424 -16.712 -2.486 1.00 93.56 72 PHE A O 1
ATOM 551 N N . ASP A 1 73 ? 2.594 -16.340 -2.141 1.00 93.31 73 ASP A N 1
ATOM 552 C CA . ASP A 1 73 ? 2.462 -16.390 -0.675 1.00 93.31 73 ASP A CA 1
ATOM 553 C C . ASP A 1 73 ? 1.991 -15.060 -0.073 1.00 93.31 73 ASP A C 1
ATOM 555 O O . ASP A 1 73 ? 1.460 -15.019 1.036 1.00 93.31 73 ASP A O 1
ATOM 559 N N . THR A 1 74 ? 2.176 -13.964 -0.807 1.00 95.69 74 THR A N 1
ATOM 560 C CA . THR A 1 74 ? 1.899 -12.594 -0.366 1.00 95.69 74 THR A CA 1
ATOM 561 C C . THR A 1 74 ? 1.807 -11.650 -1.568 1.00 95.69 74 THR A C 1
ATOM 563 O O . THR A 1 74 ? 2.230 -11.996 -2.678 1.00 95.69 74 THR A O 1
ATOM 566 N N . VAL A 1 75 ? 1.308 -10.437 -1.335 1.00 96.44 75 VAL A N 1
ATOM 567 C CA . VAL A 1 75 ? 1.317 -9.346 -2.307 1.00 96.44 75 VAL A CA 1
ATOM 568 C C . VAL A 1 75 ? 1.869 -8.050 -1.706 1.00 96.44 75 VAL A C 1
ATOM 570 O O . VAL A 1 75 ? 1.582 -7.694 -0.561 1.00 96.44 75 VAL A O 1
ATOM 573 N N . PHE A 1 76 ? 2.665 -7.333 -2.500 1.00 96.56 76 PHE A N 1
ATOM 574 C CA . PHE A 1 76 ? 3.227 -6.027 -2.175 1.00 96.56 76 PHE A CA 1
ATOM 575 C C . PHE A 1 76 ? 2.798 -4.987 -3.218 1.00 96.56 76 PHE A C 1
ATOM 577 O O . PHE A 1 76 ? 3.040 -5.153 -4.414 1.00 96.56 76 PHE A O 1
ATOM 584 N N . TYR A 1 77 ? 2.188 -3.897 -2.758 1.00 97.25 77 TYR A N 1
ATOM 585 C CA . TYR A 1 77 ? 1.814 -2.746 -3.574 1.00 97.25 77 TYR A CA 1
ATOM 586 C C . TYR A 1 77 ? 2.790 -1.590 -3.289 1.00 97.25 77 TYR A C 1
ATOM 588 O O . TYR A 1 77 ? 2.671 -0.928 -2.249 1.00 97.25 77 TYR A O 1
ATOM 596 N N . PRO A 1 78 ? 3.786 -1.339 -4.162 1.00 92.62 78 PRO A N 1
ATOM 597 C CA . PRO A 1 78 ? 4.621 -0.155 -4.065 1.00 92.62 78 PRO A CA 1
ATOM 598 C C . PRO A 1 78 ? 3.808 1.125 -4.260 1.00 92.62 78 PRO A C 1
ATOM 600 O O . PRO A 1 78 ? 2.765 1.151 -4.910 1.00 92.62 78 PRO A O 1
ATOM 603 N N . GLY A 1 79 ? 4.352 2.201 -3.705 1.00 90.25 79 GLY A N 1
ATOM 604 C CA . GLY A 1 79 ? 3.773 3.533 -3.754 1.00 90.25 79 GLY A CA 1
ATOM 605 C C . GLY A 1 79 ? 3.913 4.281 -5.078 1.00 90.25 79 GLY A C 1
ATOM 606 O O . GLY A 1 79 ? 4.110 3.711 -6.150 1.00 90.25 79 GLY A O 1
ATOM 607 N N . GLY A 1 80 ? 3.884 5.610 -4.959 1.00 91.81 80 GLY A N 1
ATOM 608 C CA . GLY A 1 80 ? 3.740 6.544 -6.072 1.00 91.81 80 GLY A CA 1
ATOM 609 C C . GLY A 1 80 ? 2.276 6.908 -6.281 1.00 91.81 80 GLY A C 1
ATOM 610 O O . GLY A 1 80 ? 1.391 6.200 -5.830 1.00 91.81 80 GLY A O 1
ATOM 611 N N . HIS A 1 81 ? 2.023 8.011 -6.972 1.00 93.75 81 HIS A N 1
ATOM 612 C CA . HIS A 1 81 ? 0.677 8.547 -7.158 1.00 93.75 81 HIS A CA 1
ATOM 613 C C . HIS A 1 81 ? -0.263 7.613 -7.941 1.00 93.75 81 HIS A C 1
ATOM 615 O O . HIS A 1 81 ? -1.418 7.493 -7.572 1.00 93.75 81 HIS A O 1
ATOM 621 N N . GLY A 1 82 ? 0.222 6.883 -8.952 1.00 91.69 82 GLY A N 1
ATOM 622 C CA . GLY A 1 82 ? -0.600 6.041 -9.848 1.00 91.69 82 GLY A CA 1
ATOM 623 C C . GLY A 1 82 ? -1.717 5.207 -9.185 1.00 91.69 82 GLY A C 1
ATOM 624 O O . GLY A 1 82 ? -2.871 5.434 -9.543 1.00 91.69 82 GLY A O 1
ATOM 625 N N . PRO A 1 83 ? -1.414 4.337 -8.196 1.00 94.06 83 PRO A N 1
ATOM 626 C CA . PRO A 1 83 ? -2.374 3.468 -7.512 1.00 94.06 83 PRO A CA 1
ATOM 627 C C . PRO A 1 83 ? -3.689 4.112 -7.061 1.00 94.06 83 PRO A C 1
ATOM 629 O O . PRO A 1 83 ? -4.715 3.439 -7.074 1.00 94.06 83 PRO A O 1
ATOM 632 N N . ILE A 1 84 ? -3.695 5.389 -6.658 1.00 95.94 84 ILE A N 1
ATOM 633 C CA . ILE A 1 84 ? -4.932 6.052 -6.206 1.00 95.94 84 ILE A CA 1
ATOM 634 C C . ILE A 1 84 ? -5.816 6.551 -7.359 1.00 95.94 84 ILE A C 1
ATOM 636 O O . ILE A 1 84 ? -6.950 6.945 -7.116 1.00 95.94 84 ILE A O 1
ATOM 640 N N . TRP A 1 85 ? -5.335 6.514 -8.606 1.00 92.75 85 TRP A N 1
ATOM 641 C CA . TRP A 1 85 ? -6.145 6.771 -9.803 1.00 92.75 85 TRP A CA 1
ATOM 642 C C . TRP A 1 85 ? -6.654 5.491 -10.456 1.00 92.75 85 TRP A C 1
ATOM 644 O O . TRP A 1 85 ? -7.793 5.467 -10.911 1.00 92.75 85 TRP A O 1
ATOM 654 N N . ASP A 1 86 ? -5.802 4.471 -10.579 1.00 92.38 86 ASP A N 1
ATOM 655 C CA . ASP A 1 86 ? -6.129 3.253 -11.320 1.00 92.38 86 ASP A CA 1
ATOM 656 C C . ASP A 1 86 ? -6.538 2.106 -10.387 1.00 92.38 86 ASP A C 1
ATOM 658 O O . ASP A 1 86 ? -7.693 1.689 -10.374 1.00 92.38 86 ASP A O 1
ATOM 662 N N . LEU A 1 87 ? -5.619 1.623 -9.555 1.00 95.69 87 LEU A N 1
ATOM 663 C CA . LEU A 1 87 ? -5.790 0.414 -8.754 1.00 95.69 87 LEU A CA 1
ATOM 664 C C . LEU A 1 87 ? -6.823 0.563 -7.636 1.00 95.69 87 LEU A C 1
ATOM 666 O O . LEU A 1 87 ? -7.388 -0.443 -7.209 1.00 95.69 87 LEU A O 1
ATOM 670 N N . ALA A 1 88 ? -7.061 1.782 -7.150 1.00 96.62 88 ALA A N 1
ATOM 671 C CA . ALA A 1 88 ? -8.098 2.060 -6.161 1.00 96.62 88 ALA A CA 1
ATOM 672 C C . ALA A 1 88 ? -9.514 1.917 -6.733 1.00 96.62 88 ALA A C 1
ATOM 674 O O . ALA A 1 88 ? -10.435 1.610 -5.982 1.00 96.62 88 ALA A O 1
ATOM 675 N N . GLU A 1 89 ? -9.680 2.101 -8.043 1.00 96.06 89 GLU A N 1
ATOM 676 C CA . GLU A 1 89 ? -10.974 2.048 -8.731 1.00 96.06 89 GLU A CA 1
ATOM 677 C C . GLU A 1 89 ? -11.142 0.757 -9.563 1.00 96.06 89 GLU A C 1
ATOM 679 O O . GLU A 1 89 ? -12.244 0.443 -10.016 1.00 96.06 89 GLU A O 1
ATOM 684 N N . ASP A 1 90 ? -10.071 -0.024 -9.761 1.00 96.50 90 ASP A N 1
ATOM 685 C CA . ASP A 1 90 ? -10.103 -1.272 -10.528 1.00 96.50 90 ASP A CA 1
ATOM 686 C C . ASP A 1 90 ? -10.728 -2.434 -9.722 1.00 96.50 90 ASP A C 1
ATOM 688 O O . ASP A 1 90 ? -10.154 -2.896 -8.726 1.00 96.50 90 ASP A O 1
ATOM 692 N N . PRO A 1 91 ? -11.862 -3.007 -10.172 1.00 96.62 91 PRO A N 1
ATOM 693 C CA . PRO A 1 91 ? -12.490 -4.136 -9.495 1.00 96.62 91 PRO A CA 1
ATOM 694 C C . PRO A 1 91 ? -11.626 -5.408 -9.482 1.00 96.62 91 PRO A C 1
ATOM 696 O O . PRO A 1 91 ? -11.849 -6.269 -8.631 1.00 96.62 91 PRO A O 1
ATOM 699 N N . ASN A 1 92 ? -10.652 -5.563 -10.388 1.00 96.62 92 ASN A N 1
ATOM 700 C CA . ASN A 1 92 ? -9.696 -6.675 -10.326 1.00 96.62 92 ASN A CA 1
ATOM 701 C C . ASN A 1 92 ? -8.713 -6.502 -9.169 1.00 96.62 92 ASN A C 1
ATOM 703 O O . ASN A 1 92 ? -8.485 -7.457 -8.432 1.00 96.62 92 ASN A O 1
ATOM 707 N N . SER A 1 93 ? -8.184 -5.290 -8.978 1.00 97.38 93 SER A N 1
ATOM 708 C CA . SER A 1 93 ? -7.325 -4.946 -7.840 1.00 97.38 93 SER A CA 1
ATOM 709 C C . SER A 1 93 ? -8.043 -5.184 -6.513 1.00 97.38 93 SER A C 1
ATOM 711 O O . SER A 1 93 ? -7.517 -5.882 -5.645 1.00 97.38 93 SER A O 1
ATOM 713 N N . ILE A 1 94 ? -9.290 -4.712 -6.397 1.00 98.31 94 ILE A N 1
ATOM 714 C CA . ILE A 1 94 ? -10.126 -4.928 -5.208 1.00 98.31 94 ILE A CA 1
ATOM 715 C C . ILE A 1 94 ? -10.294 -6.429 -4.937 1.00 98.31 94 ILE A C 1
ATOM 717 O O . ILE A 1 94 ? -9.931 -6.901 -3.859 1.00 98.31 94 ILE A O 1
ATOM 721 N N . ARG A 1 95 ? -10.765 -7.202 -5.929 1.00 98.06 95 ARG A N 1
ATOM 722 C CA . ARG A 1 95 ? -10.960 -8.657 -5.788 1.00 98.06 95 ARG A CA 1
ATOM 723 C C . ARG A 1 95 ? -9.677 -9.396 -5.439 1.00 98.06 95 ARG A C 1
ATOM 725 O O . ARG A 1 95 ? -9.717 -10.356 -4.671 1.00 98.06 95 ARG A O 1
ATOM 732 N N . LEU A 1 96 ? -8.549 -8.985 -6.014 1.00 97.94 96 LEU A N 1
ATOM 733 C CA . LEU A 1 96 ? -7.267 -9.607 -5.731 1.00 97.94 96 LEU A CA 1
ATOM 734 C C . LEU A 1 96 ? -6.926 -9.438 -4.250 1.00 97.94 96 LEU A C 1
ATOM 736 O O . LEU A 1 96 ? -6.695 -10.437 -3.573 1.00 97.94 96 LEU A O 1
ATOM 740 N N . ILE A 1 97 ? -6.982 -8.216 -3.720 1.00 98.31 97 ILE A N 1
ATOM 741 C CA . ILE A 1 97 ? -6.694 -7.946 -2.304 1.00 98.31 97 ILE A CA 1
ATOM 742 C C . ILE A 1 97 ? -7.668 -8.709 -1.400 1.00 98.31 97 ILE A C 1
ATOM 744 O O . ILE A 1 97 ? -7.227 -9.391 -0.476 1.00 98.31 97 ILE A O 1
ATOM 748 N N . GLU A 1 98 ? -8.971 -8.676 -1.694 1.00 98.56 98 GLU A N 1
ATOM 749 C CA . GLU A 1 98 ? -9.980 -9.440 -0.944 1.00 98.56 98 GLU A CA 1
ATOM 750 C C . GLU A 1 98 ? -9.678 -10.945 -0.944 1.00 98.56 98 GLU A C 1
ATOM 752 O O . GLU A 1 98 ? -9.822 -11.606 0.084 1.00 98.56 98 GLU A O 1
ATOM 757 N N . SER A 1 99 ? -9.186 -11.492 -2.061 1.00 98.06 99 SER A N 1
ATOM 758 C CA . SER A 1 99 ? -8.804 -12.904 -2.150 1.00 98.06 99 SER A CA 1
ATOM 759 C C . SER A 1 99 ? -7.569 -13.245 -1.304 1.00 98.06 99 SER A C 1
ATOM 761 O O . SER A 1 99 ? -7.554 -14.297 -0.664 1.00 98.06 99 SER A O 1
ATOM 763 N N . PHE A 1 100 ? -6.570 -12.355 -1.220 1.00 97.94 100 PHE A N 1
ATOM 764 C CA . PHE A 1 100 ? -5.442 -12.518 -0.294 1.00 97.94 100 PHE A CA 1
ATOM 765 C C . PHE A 1 100 ? -5.917 -12.461 1.164 1.00 97.94 100 PHE A C 1
ATOM 767 O O . PHE A 1 100 ? -5.513 -13.302 1.966 1.00 97.94 100 PHE A O 1
ATOM 774 N N . VAL A 1 101 ? -6.821 -11.535 1.507 1.00 97.81 101 VAL A N 1
ATOM 775 C CA . VAL A 1 101 ? -7.411 -11.446 2.854 1.00 97.81 101 VAL A CA 1
ATOM 776 C C . VAL A 1 101 ? -8.186 -12.718 3.204 1.00 97.81 101 VAL A C 1
ATOM 778 O O . VAL A 1 101 ? -8.006 -13.261 4.292 1.00 97.81 101 VAL A O 1
ATOM 781 N N . ALA A 1 102 ? -9.024 -13.219 2.293 1.00 97.25 102 ALA A N 1
ATOM 782 C CA . ALA A 1 102 ? -9.820 -14.429 2.504 1.00 97.25 102 ALA A CA 1
ATOM 783 C C . ALA A 1 102 ? -8.949 -15.686 2.655 1.00 97.25 102 ALA A C 1
ATOM 785 O O . ALA A 1 102 ? -9.248 -16.549 3.479 1.00 97.25 102 ALA A O 1
ATOM 786 N N . ALA A 1 103 ? -7.832 -15.760 1.924 1.00 96.38 103 ALA A N 1
ATOM 787 C CA . ALA A 1 103 ? -6.810 -16.794 2.091 1.00 96.38 103 ALA A CA 1
ATOM 788 C C . ALA A 1 103 ? -5.941 -16.588 3.348 1.00 96.38 103 ALA A C 1
ATOM 790 O O . ALA A 1 103 ? -4.985 -17.334 3.571 1.00 96.38 103 ALA A O 1
ATOM 791 N N . ASN A 1 104 ? -6.253 -15.568 4.157 1.00 95.88 104 ASN A N 1
ATOM 792 C CA . ASN A 1 104 ? -5.482 -15.128 5.307 1.00 95.88 104 ASN A CA 1
ATOM 793 C C . ASN A 1 104 ? -4.009 -14.937 4.943 1.00 95.88 104 ASN A C 1
ATOM 795 O O . ASN A 1 104 ? -3.174 -15.345 5.727 1.00 95.88 104 ASN A O 1
ATOM 799 N N . LYS A 1 105 ? -3.657 -14.399 3.769 1.00 96.00 105 LYS A N 1
ATOM 800 C CA . LYS A 1 105 ? -2.270 -14.166 3.330 1.00 96.00 105 LYS A CA 1
ATOM 801 C C . LYS A 1 105 ? -1.798 -12.748 3.673 1.00 96.00 105 LYS A C 1
ATOM 803 O O . LYS A 1 105 ? -2.625 -11.844 3.779 1.00 96.00 105 LYS A O 1
ATOM 808 N N . PRO A 1 106 ? -0.486 -12.531 3.868 1.00 97.38 106 PRO A N 1
ATOM 809 C CA . PRO A 1 106 ? 0.058 -11.206 4.129 1.00 97.38 106 PRO A CA 1
ATOM 810 C C . PRO A 1 106 ? -0.114 -10.262 2.945 1.00 97.38 106 PRO A C 1
ATOM 812 O O . PRO A 1 106 ? -0.030 -10.678 1.790 1.00 97.38 106 PRO A O 1
ATOM 815 N N . ILE A 1 107 ? -0.312 -8.985 3.253 1.00 98.06 107 ILE A N 1
ATOM 816 C CA . ILE A 1 107 ? -0.449 -7.907 2.274 1.00 98.06 107 ILE A CA 1
ATOM 817 C C . ILE A 1 107 ? 0.363 -6.721 2.780 1.00 98.06 107 ILE A C 1
ATOM 819 O O . ILE A 1 107 ? 0.237 -6.349 3.947 1.00 98.06 107 ILE A O 1
ATOM 823 N N . ALA A 1 108 ? 1.175 -6.115 1.918 1.00 98.44 108 ALA A N 1
ATOM 824 C CA . ALA A 1 108 ? 1.920 -4.904 2.244 1.00 9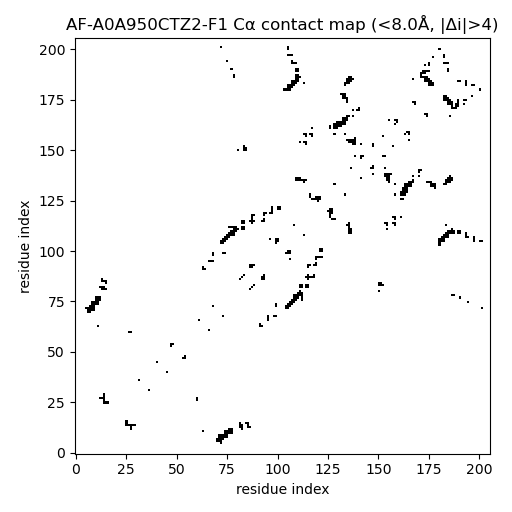8.44 108 ALA A CA 1
ATOM 825 C C . ALA A 1 108 ? 1.671 -3.797 1.218 1.00 98.44 108 ALA A C 1
ATOM 827 O O . ALA A 1 108 ? 1.737 -4.041 0.015 1.00 98.44 108 ALA A O 1
ATOM 828 N N . LEU A 1 109 ? 1.410 -2.577 1.686 1.00 98.62 109 LEU A N 1
ATOM 829 C CA . LEU A 1 109 ? 1.181 -1.403 0.840 1.00 98.62 109 LEU A CA 1
ATOM 830 C C . LEU A 1 109 ? 1.955 -0.204 1.394 1.00 98.62 109 LEU A C 1
ATOM 832 O O . LEU A 1 109 ? 1.966 0.013 2.601 1.00 98.62 109 LEU A O 1
ATOM 836 N N . VAL A 1 110 ? 2.606 0.594 0.549 1.00 98.19 110 VAL A N 1
ATOM 837 C CA . VAL A 1 110 ? 3.450 1.712 1.018 1.00 98.19 110 VAL A CA 1
ATOM 838 C C . VAL A 1 110 ? 3.139 3.017 0.283 1.00 98.19 110 VAL A C 1
ATOM 840 O O . VAL A 1 110 ? 2.796 3.000 -0.898 1.00 98.19 110 VAL A O 1
ATOM 843 N N . CYS A 1 111 ? 3.318 4.159 0.957 1.00 97.88 111 CYS A N 1
ATOM 844 C CA . CYS A 1 111 ? 3.112 5.504 0.419 1.00 97.88 111 CYS A CA 1
ATOM 845 C C . CYS A 1 111 ? 1.639 5.726 0.060 1.00 97.88 111 CYS A C 1
ATOM 847 O O . CYS A 1 111 ? 0.786 5.665 0.938 1.00 97.88 111 CYS A O 1
ATOM 849 N N . HIS A 1 112 ? 1.313 5.959 -1.211 1.00 98.38 112 HIS A N 1
ATOM 850 C CA . HIS A 1 112 ? -0.070 6.123 -1.660 1.00 98.38 112 HIS A CA 1
ATOM 851 C C . HIS A 1 112 ? -0.831 4.810 -1.820 1.00 98.38 112 HIS A C 1
ATOM 853 O O . HIS A 1 112 ? -2.059 4.812 -1.830 1.00 98.38 112 HIS A O 1
ATOM 859 N N . ALA A 1 113 ? -0.124 3.683 -1.939 1.00 98.25 113 ALA A N 1
ATOM 860 C CA . ALA A 1 113 ? -0.744 2.391 -2.202 1.00 98.25 113 ALA A CA 1
ATOM 861 C C . ALA A 1 113 ? -1.798 1.960 -1.166 1.00 98.25 113 ALA A C 1
ATOM 863 O O . ALA A 1 113 ? -2.792 1.390 -1.593 1.00 98.25 113 ALA A O 1
ATOM 864 N N . PRO A 1 114 ? -1.692 2.250 0.149 1.00 98.69 114 PRO A N 1
ATOM 865 C CA . PRO A 1 114 ? -2.788 2.031 1.096 1.00 98.69 114 PRO A CA 1
ATOM 866 C C . PRO A 1 114 ? -4.136 2.632 0.659 1.00 98.69 114 PRO A C 1
ATOM 868 O O . PRO A 1 114 ? -5.181 2.107 1.034 1.00 98.69 114 PRO A O 1
ATOM 871 N N . GLY A 1 115 ? -4.142 3.668 -0.188 1.00 98.38 115 GLY A N 1
ATOM 872 C CA . GLY A 1 115 ? -5.360 4.228 -0.774 1.00 98.38 115 GLY A CA 1
ATOM 873 C C . GLY A 1 115 ? -6.167 3.240 -1.626 1.00 98.38 115 GLY A C 1
ATOM 874 O O . GLY A 1 115 ? -7.381 3.396 -1.731 1.00 98.38 115 GLY A O 1
ATOM 875 N N . VAL A 1 116 ? -5.557 2.169 -2.156 1.00 98.56 116 VAL A N 1
ATOM 876 C CA . VAL A 1 116 ? -6.297 1.124 -2.895 1.00 98.56 116 VAL A CA 1
ATOM 877 C C . VAL A 1 116 ? -7.281 0.354 -2.006 1.00 98.56 116 VAL A C 1
ATOM 879 O O . VAL A 1 116 ? -8.188 -0.304 -2.506 1.00 98.56 116 VAL A O 1
ATOM 882 N N . LEU A 1 117 ? -7.145 0.452 -0.679 1.00 98.62 117 LEU A N 1
ATOM 883 C CA . LEU A 1 117 ? -8.036 -0.202 0.282 1.00 98.62 117 LEU A CA 1
ATOM 884 C C . LEU A 1 117 ? -9.407 0.486 0.407 1.00 98.62 117 LEU A C 1
ATOM 886 O O . LEU A 1 117 ? -10.281 -0.029 1.103 1.00 98.62 117 LEU A O 1
ATOM 890 N N . ARG A 1 118 ? -9.620 1.618 -0.279 1.00 97.81 118 ARG A N 1
ATOM 891 C CA . ARG A 1 118 ? -10.841 2.444 -0.248 1.00 97.81 118 ARG A CA 1
ATOM 892 C C . ARG A 1 118 ? -12.151 1.657 -0.401 1.00 97.81 118 ARG A C 1
ATOM 894 O O . ARG A 1 118 ? -13.147 1.984 0.257 1.00 97.81 118 ARG A O 1
ATOM 901 N N . TYR A 1 119 ? -12.162 0.630 -1.249 1.00 98.44 119 TYR A N 1
ATOM 902 C CA . TYR A 1 119 ? -13.341 -0.214 -1.493 1.00 98.44 119 TYR A CA 1
ATOM 903 C C . TYR A 1 119 ? -13.151 -1.685 -1.121 1.00 98.44 119 TYR A C 1
ATOM 905 O O . TYR A 1 119 ? -14.095 -2.460 -1.259 1.00 98.44 119 TYR A O 1
ATOM 913 N N . VAL A 1 120 ? -11.972 -2.061 -0.626 1.00 98.56 120 VAL A N 1
ATOM 914 C CA . VAL A 1 120 ? -11.665 -3.438 -0.229 1.00 98.56 120 VAL A CA 1
ATOM 915 C C . VAL A 1 120 ? -12.419 -3.786 1.048 1.00 98.56 120 VAL A C 1
ATOM 917 O O . VAL A 1 120 ? -12.388 -3.032 2.029 1.00 98.56 120 VAL A O 1
ATOM 920 N N . LYS A 1 121 ? -13.071 -4.949 1.054 1.00 98.56 121 LYS A N 1
ATOM 921 C CA . LYS A 1 121 ? -13.836 -5.434 2.201 1.00 98.56 121 LYS A CA 1
ATOM 922 C C . LYS A 1 121 ? -13.193 -6.641 2.871 1.00 98.56 121 LYS A C 1
ATOM 924 O O . LYS A 1 121 ? -12.507 -7.449 2.252 1.00 98.56 121 LYS A O 1
ATOM 929 N N . SER A 1 122 ? -13.433 -6.775 4.168 1.00 96.44 122 SER A N 1
ATOM 930 C CA . SER A 1 122 ? -13.204 -8.019 4.899 1.00 96.44 122 SER A CA 1
ATOM 931 C C . SER A 1 122 ? -14.278 -9.066 4.551 1.00 96.44 122 SER A C 1
ATOM 933 O O . SER A 1 122 ? -15.330 -8.716 4.010 1.00 96.44 122 SER A O 1
ATOM 935 N N . PRO A 1 123 ? -14.067 -10.357 4.886 1.00 95.62 123 PRO A N 1
ATOM 936 C CA . PRO A 1 123 ? -15.041 -11.421 4.614 1.00 95.62 123 PRO A CA 1
ATOM 937 C C . PRO A 1 123 ? -16.435 -11.203 5.228 1.00 95.62 123 PRO A C 1
ATOM 939 O O . PRO A 1 123 ? -17.410 -11.770 4.747 1.00 95.62 123 PRO A O 1
ATOM 942 N N . ASP A 1 124 ? -16.549 -10.373 6.269 1.00 95.19 124 ASP A N 1
ATOM 943 C CA . ASP A 1 124 ? -17.823 -9.967 6.878 1.00 95.19 124 ASP A CA 1
ATOM 944 C C . ASP A 1 124 ? -18.489 -8.763 6.172 1.00 95.19 124 ASP A C 1
ATOM 946 O O . ASP A 1 124 ? -19.495 -8.240 6.648 1.00 95.19 124 ASP A O 1
ATOM 950 N N . GLY A 1 125 ? -17.941 -8.316 5.037 1.00 97.25 125 GLY A N 1
ATOM 951 C CA . GLY A 1 125 ? -18.492 -7.265 4.179 1.00 97.25 125 GLY A CA 1
ATOM 952 C C . GLY A 1 125 ? -18.203 -5.830 4.628 1.00 97.25 125 GLY A C 1
ATOM 953 O O . GLY A 1 125 ? -18.641 -4.889 3.958 1.00 97.25 125 GLY A O 1
ATOM 954 N N . LYS A 1 126 ? -17.474 -5.639 5.732 1.00 98.19 126 LYS A N 1
ATOM 955 C CA . LYS A 1 126 ? -17.064 -4.319 6.236 1.00 98.19 126 LYS A CA 1
ATOM 956 C C . LYS A 1 126 ? -15.820 -3.802 5.509 1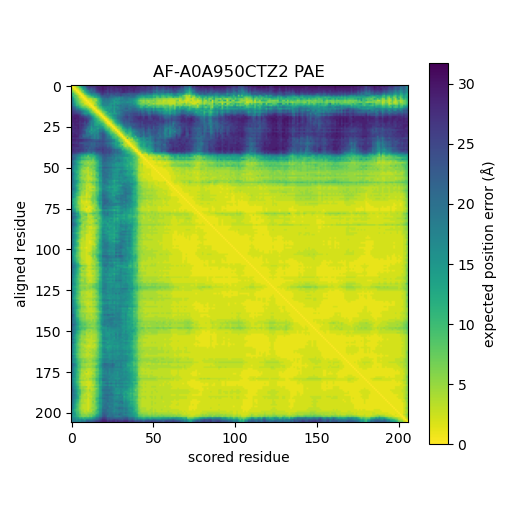.00 98.19 126 LYS A C 1
ATOM 958 O O . LYS A 1 126 ? -15.107 -4.602 4.912 1.00 98.19 126 LYS A O 1
ATOM 963 N N . PRO A 1 127 ? -15.523 -2.488 5.537 1.00 98.56 127 PRO A N 1
ATOM 964 C CA . PRO A 1 127 ? -14.246 -1.985 5.041 1.00 98.56 127 PRO A CA 1
ATOM 965 C C . PRO A 1 127 ? -13.075 -2.707 5.713 1.00 98.56 127 PRO A C 1
ATOM 967 O O . PRO A 1 127 ? -13.046 -2.818 6.938 1.00 98.56 127 PRO A O 1
ATOM 970 N N . LEU A 1 128 ? -12.094 -3.164 4.929 1.00 98.62 128 LEU A N 1
ATOM 971 C CA . LEU A 1 128 ? -10.992 -3.987 5.441 1.00 98.62 128 LEU A CA 1
ATOM 972 C C . LEU A 1 128 ? -10.231 -3.316 6.594 1.00 98.62 128 LEU A C 1
ATOM 974 O O . LEU A 1 128 ? -9.784 -3.989 7.522 1.00 98.62 128 LEU A O 1
ATOM 978 N N . VAL A 1 129 ? -10.071 -1.994 6.521 1.00 98.56 129 VAL A N 1
ATOM 979 C CA . VAL A 1 129 ? -9.302 -1.206 7.492 1.00 98.56 129 VAL A CA 1
ATOM 980 C C . VAL A 1 129 ? -10.101 -0.826 8.738 1.00 98.56 129 VAL A C 1
ATOM 982 O O . VAL A 1 129 ? -9.528 -0.251 9.658 1.00 98.56 129 VAL A O 1
ATOM 985 N N . GLN A 1 130 ? -11.397 -1.147 8.810 1.00 98.69 130 GLN A N 1
ATOM 986 C CA . GLN A 1 130 ? -12.231 -0.765 9.945 1.00 98.69 130 GLN A CA 1
ATOM 987 C C . GLN A 1 130 ? -11.686 -1.361 11.254 1.00 98.69 130 GLN A C 1
ATOM 989 O O . GLN A 1 130 ? -11.617 -2.577 11.422 1.00 98.69 130 GLN A O 1
ATOM 994 N N . GLY A 1 131 ? -11.313 -0.488 12.194 1.00 98.44 131 GLY A N 1
ATOM 995 C CA . GLY A 1 131 ? -10.746 -0.861 13.490 1.00 98.44 131 GLY A CA 1
ATOM 996 C C . GLY A 1 131 ? -9.296 -1.353 13.445 1.00 98.44 131 GLY A C 1
ATOM 997 O O . GLY A 1 131 ? -8.794 -1.796 14.475 1.00 98.44 131 GLY A O 1
ATOM 998 N N . LYS A 1 132 ? -8.621 -1.289 12.290 1.00 98.62 132 LYS A N 1
ATOM 999 C CA . LYS A 1 132 ? -7.213 -1.686 12.139 1.00 98.62 132 LYS A CA 1
ATOM 1000 C C . LYS A 1 132 ? -6.279 -0.499 12.273 1.00 98.62 132 LYS A C 1
ATOM 1002 O O . LYS A 1 132 ? -6.594 0.594 11.805 1.00 98.62 132 LYS A O 1
ATOM 1007 N N . ASN A 1 133 ? -5.101 -0.738 12.834 1.00 98.88 133 ASN A N 1
ATOM 1008 C CA . ASN A 1 133 ? -4.012 0.227 12.815 1.00 98.88 133 ASN A CA 1
ATOM 1009 C C . ASN A 1 133 ? -3.426 0.296 11.404 1.00 98.88 133 ASN A C 1
ATOM 1011 O O . ASN A 1 133 ? -3.041 -0.726 10.834 1.00 98.88 133 ASN A O 1
ATOM 1015 N N . VAL A 1 134 ? -3.354 1.499 10.839 1.00 98.88 134 VAL A N 1
ATOM 1016 C CA . VAL A 1 134 ? -2.845 1.723 9.481 1.00 98.88 134 VAL A CA 1
ATOM 1017 C C . VAL A 1 134 ? -2.022 3.006 9.396 1.00 98.88 134 VAL A C 1
ATOM 1019 O O . VAL A 1 134 ? -2.089 3.879 10.262 1.00 98.88 134 VAL A O 1
ATOM 1022 N N . THR A 1 135 ? -1.241 3.119 8.331 1.00 98.88 135 THR A N 1
ATOM 1023 C CA . THR A 1 135 ? -0.595 4.354 7.890 1.00 98.88 135 THR A CA 1
ATOM 1024 C C . THR A 1 135 ? -0.608 4.433 6.357 1.00 98.88 135 THR A C 1
ATOM 1026 O O . THR A 1 135 ? -1.140 3.554 5.678 1.00 98.88 135 THR A O 1
ATOM 1029 N N . GLY A 1 136 ? -0.059 5.502 5.803 1.00 98.69 136 GLY A N 1
ATOM 1030 C CA . GLY A 1 136 ? 0.019 5.794 4.376 1.00 98.69 136 GLY A CA 1
ATOM 1031 C C . GLY A 1 136 ? 0.508 7.222 4.176 1.00 98.69 136 GLY A C 1
ATOM 1032 O O . GLY A 1 136 ? 0.796 7.904 5.158 1.00 98.69 136 GLY A O 1
ATOM 1033 N N . PHE A 1 137 ? 0.593 7.663 2.924 1.00 98.62 137 PHE A N 1
ATOM 1034 C CA . PHE A 1 137 ? 1.078 9.004 2.606 1.00 98.62 137 PHE A CA 1
ATOM 1035 C C . PHE A 1 137 ? 0.208 10.047 3.298 1.00 98.62 137 PHE A C 1
ATOM 1037 O O . PHE A 1 137 ? -1.026 9.990 3.214 1.00 98.62 137 PHE A O 1
ATOM 1044 N N . THR A 1 138 ? 0.847 10.937 4.050 1.00 98.75 138 THR A N 1
ATOM 1045 C CA . THR A 1 138 ? 0.127 11.852 4.933 1.00 98.75 138 THR A CA 1
ATOM 1046 C C . THR A 1 138 ? -0.443 13.021 4.140 1.00 98.75 138 THR A C 1
ATOM 1048 O O . THR A 1 138 ? 0.051 13.387 3.071 1.00 98.75 138 THR A O 1
ATOM 1051 N N . ASN A 1 139 ? -1.480 13.662 4.682 1.00 98.69 139 ASN A N 1
ATOM 1052 C CA . ASN A 1 139 ? -2.013 14.882 4.068 1.00 98.69 139 ASN A CA 1
ATOM 1053 C C . ASN A 1 139 ? -0.960 16.003 4.015 1.00 98.69 139 ASN A C 1
ATOM 1055 O O . ASN A 1 139 ? -0.995 16.831 3.110 1.00 98.69 139 ASN A O 1
ATOM 1059 N N . THR A 1 140 ? -0.044 16.042 4.987 1.00 98.31 140 THR A N 1
ATOM 1060 C CA . THR A 1 140 ? 1.026 17.044 5.075 1.00 98.31 140 THR A CA 1
ATOM 1061 C C . THR A 1 140 ? 2.126 16.788 4.046 1.00 98.31 140 THR A C 1
ATOM 1063 O O . THR A 1 140 ? 2.518 17.727 3.358 1.00 98.31 140 THR A O 1
ATOM 1066 N N . GLU A 1 141 ? 2.510 15.527 3.821 1.00 97.94 141 GLU A N 1
ATOM 1067 C CA . GLU A 1 141 ? 3.405 15.140 2.722 1.00 97.94 141 GLU A CA 1
ATOM 1068 C C . GLU A 1 141 ? 2.771 15.439 1.346 1.00 97.94 141 GLU A C 1
ATOM 1070 O O . GLU A 1 141 ? 3.459 15.893 0.432 1.00 97.94 141 GLU A O 1
ATOM 1075 N N . GLU A 1 142 ? 1.454 15.236 1.184 1.00 97.88 142 GLU A N 1
ATOM 1076 C CA . GLU A 1 142 ? 0.733 15.582 -0.054 1.00 97.88 142 GLU A CA 1
ATOM 1077 C C . GLU A 1 142 ? 0.678 17.096 -0.308 1.00 97.88 142 GLU A C 1
ATOM 1079 O O . GLU A 1 142 ? 0.816 17.551 -1.450 1.00 97.88 142 GLU A O 1
ATOM 1084 N N . GLU A 1 143 ? 0.487 17.884 0.750 1.00 96.81 143 GLU A N 1
ATOM 1085 C CA . GLU A 1 143 ? 0.510 19.346 0.671 1.00 96.81 143 GLU A CA 1
ATOM 1086 C C . GLU A 1 143 ? 1.909 19.850 0.314 1.00 96.81 143 GLU A C 1
ATOM 1088 O O . GLU A 1 143 ? 2.041 20.714 -0.552 1.00 96.81 143 GLU A O 1
ATOM 1093 N N . GLU A 1 144 ? 2.960 19.264 0.894 1.00 96.12 144 GLU A N 1
ATOM 1094 C CA . GLU A 1 144 ? 4.347 19.623 0.590 1.00 96.12 144 GLU A CA 1
ATOM 1095 C C . GLU A 1 144 ? 4.702 19.380 -0.884 1.00 96.12 144 GLU A C 1
ATOM 1097 O O . GLU A 1 144 ? 5.370 20.209 -1.508 1.00 96.12 144 GLU A O 1
ATOM 1102 N N . VAL A 1 145 ? 4.215 18.286 -1.483 1.00 93.12 145 VAL A N 1
ATOM 1103 C CA . VAL A 1 145 ? 4.410 18.032 -2.923 1.00 93.12 145 VAL A CA 1
ATOM 1104 C C . VAL A 1 145 ? 3.444 18.822 -3.817 1.00 93.12 145 VAL A C 1
ATOM 1106 O O . VAL A 1 145 ? 3.573 18.771 -5.041 1.00 93.12 145 VAL A O 1
ATOM 1109 N N . GLY A 1 146 ? 2.503 19.577 -3.237 1.00 94.44 146 GLY A N 1
ATOM 1110 C CA . GLY A 1 146 ? 1.624 20.515 -3.939 1.00 94.44 146 GLY A CA 1
ATOM 1111 C C . GLY A 1 146 ? 0.515 19.863 -4.769 1.00 94.44 146 GLY A C 1
ATOM 1112 O O . GLY A 1 146 ? 0.027 20.470 -5.726 1.00 94.44 146 GLY A O 1
ATOM 1113 N N . LEU A 1 147 ? 0.125 18.626 -4.445 1.00 93.75 147 LEU A N 1
ATOM 1114 C CA . LEU A 1 147 ? -0.811 17.834 -5.255 1.00 93.75 147 LEU A CA 1
ATOM 1115 C C . LEU A 1 147 ? -2.157 17.563 -4.571 1.00 93.75 147 LEU A C 1
ATOM 1117 O O . LEU A 1 147 ? -3.006 16.899 -5.167 1.00 93.75 147 LEU A O 1
ATOM 1121 N N . THR A 1 148 ? -2.424 18.149 -3.399 1.00 92.44 148 THR A N 1
ATOM 1122 C CA . THR A 1 148 ? -3.686 17.977 -2.645 1.00 92.44 148 THR A CA 1
ATOM 1123 C C . THR A 1 148 ? -4.945 18.297 -3.450 1.00 92.44 148 THR A C 1
ATOM 1125 O O . THR A 1 148 ? -5.984 17.677 -3.249 1.00 92.44 148 THR A O 1
ATOM 1128 N N . LYS A 1 149 ? -4.860 19.231 -4.405 1.00 93.00 149 LYS A N 1
ATOM 1129 C CA . LYS A 1 149 ? -5.970 19.613 -5.303 1.00 93.00 149 LYS A CA 1
ATOM 1130 C C . LYS A 1 149 ? -5.995 18.847 -6.632 1.00 93.00 149 LYS A C 1
ATOM 1132 O O . LYS A 1 149 ? -6.839 19.130 -7.480 1.00 93.00 149 LYS A O 1
ATOM 1137 N N . VAL A 1 150 ? -5.041 17.944 -6.847 1.00 94.38 150 VAL A N 1
ATOM 1138 C CA . VAL A 1 150 ? -4.861 17.174 -8.089 1.00 94.38 150 VAL A CA 1
ATOM 1139 C C . VAL A 1 150 ? -5.235 15.711 -7.884 1.00 94.38 150 VAL A C 1
ATOM 1141 O O . VAL A 1 150 ? -5.821 15.099 -8.778 1.00 94.38 150 VAL A O 1
ATOM 1144 N N . VAL A 1 151 ? -4.884 15.148 -6.726 1.00 94.69 151 VAL A N 1
ATOM 1145 C CA . VAL A 1 151 ? -5.220 13.769 -6.365 1.00 94.69 151 VAL A CA 1
ATOM 1146 C C . VAL A 1 151 ? -6.740 13.573 -6.258 1.00 94.69 151 VAL A C 1
ATOM 1148 O O . VAL A 1 151 ? -7.453 14.491 -5.852 1.00 94.69 151 VAL A O 1
ATOM 1151 N N . PRO A 1 152 ? -7.269 12.384 -6.605 1.00 96.38 152 PRO A N 1
ATOM 1152 C CA . PRO A 1 152 ? -8.706 12.107 -6.537 1.00 96.38 152 PRO A CA 1
ATOM 1153 C C . PRO A 1 152 ? -9.228 12.015 -5.096 1.00 96.38 152 PRO A C 1
ATOM 1155 O O . PRO A 1 152 ? -10.421 12.192 -4.857 1.00 96.38 152 PRO A O 1
ATOM 1158 N N . PHE A 1 153 ? -8.345 11.710 -4.146 1.00 98.38 153 PHE A N 1
ATOM 1159 C CA . PHE A 1 153 ? -8.597 11.704 -2.710 1.00 98.38 153 PHE A CA 1
ATOM 1160 C C . PHE A 1 153 ? -7.264 11.706 -1.952 1.00 98.38 153 PHE A C 1
ATOM 1162 O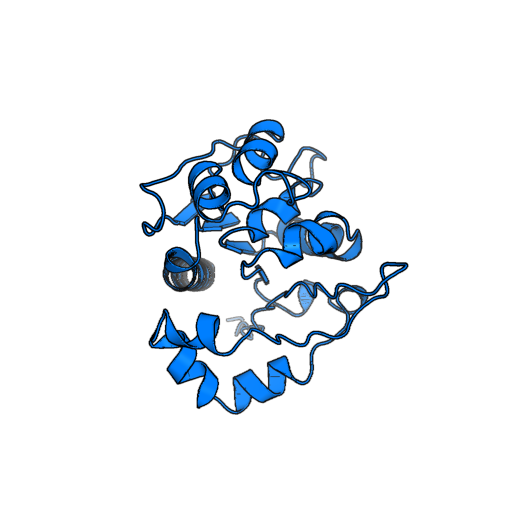 O . PHE A 1 153 ? -6.224 11.351 -2.509 1.00 98.38 153 PHE A O 1
ATOM 1169 N N . LEU A 1 154 ? -7.310 12.077 -0.674 1.00 98.56 154 LEU A N 1
ATOM 1170 C CA . LEU A 1 154 ? -6.169 11.999 0.232 1.00 98.56 154 LEU A CA 1
ATOM 1171 C C . LEU A 1 154 ? -6.167 10.648 0.957 1.00 98.56 154 LEU A C 1
ATOM 1173 O O . LEU A 1 154 ? -7.196 10.216 1.478 1.00 98.56 154 LEU A O 1
ATOM 1177 N N . VAL A 1 155 ? -5.018 9.971 0.989 1.00 98.69 155 VAL A N 1
ATOM 1178 C CA . VAL A 1 155 ? -4.908 8.602 1.525 1.00 98.69 155 VAL A CA 1
ATOM 1179 C C . VAL A 1 155 ? -5.197 8.550 3.023 1.00 98.69 155 VAL A C 1
ATOM 1181 O O . VAL A 1 155 ? -5.950 7.684 3.467 1.00 98.69 155 VAL A O 1
ATOM 1184 N N . GLU A 1 156 ? -4.649 9.487 3.800 1.00 98.75 156 GLU A N 1
ATOM 1185 C CA . GLU A 1 156 ? -4.902 9.579 5.242 1.00 98.75 156 GLU A CA 1
ATOM 1186 C C . GLU A 1 156 ? -6.397 9.791 5.545 1.00 98.75 156 GLU A C 1
ATOM 1188 O O . GLU A 1 156 ? -6.951 9.095 6.400 1.00 98.75 156 GLU A O 1
ATOM 1193 N N . ASP A 1 157 ? -7.069 10.692 4.824 1.00 98.81 157 ASP A N 1
ATOM 1194 C CA . ASP A 1 157 ? -8.501 10.948 5.021 1.00 98.81 157 ASP A CA 1
ATOM 1195 C C . ASP A 1 157 ? -9.356 9.745 4.635 1.00 98.81 157 ASP A C 1
ATOM 1197 O O . ASP A 1 157 ? -10.270 9.372 5.373 1.00 98.81 157 ASP A O 1
ATOM 1201 N N . GLU A 1 158 ? -9.045 9.101 3.509 1.00 98.69 158 GLU A N 1
ATOM 1202 C CA . GLU A 1 158 ? -9.818 7.959 3.037 1.00 98.69 158 GLU A CA 1
ATOM 1203 C C . GLU A 1 158 ? -9.718 6.775 4.004 1.00 98.69 158 GLU A C 1
ATOM 1205 O O . GLU A 1 158 ? -10.732 6.175 4.361 1.00 98.69 158 GLU A O 1
ATOM 1210 N N . LEU A 1 159 ? -8.517 6.466 4.500 1.00 98.81 159 LEU A N 1
ATOM 1211 C CA . LEU A 1 159 ? -8.329 5.389 5.472 1.00 98.81 159 LEU A CA 1
ATOM 1212 C C . LEU A 1 159 ? -9.078 5.664 6.782 1.00 98.81 159 LEU A C 1
ATOM 1214 O O . LEU A 1 159 ? -9.729 4.759 7.314 1.00 98.81 159 LEU A O 1
ATOM 1218 N N . LYS A 1 160 ? -9.053 6.909 7.276 1.00 98.81 160 LYS A N 1
ATOM 1219 C CA . LYS A 1 160 ? -9.833 7.314 8.457 1.00 98.81 160 LYS A CA 1
ATOM 1220 C C . LYS A 1 160 ? -11.336 7.209 8.207 1.00 98.81 160 LYS A C 1
ATOM 1222 O O . LYS A 1 160 ? -12.054 6.685 9.058 1.00 98.81 160 LYS A O 1
ATOM 1227 N N . ALA A 1 161 ? -11.818 7.637 7.040 1.00 98.69 161 ALA A N 1
ATOM 1228 C CA . ALA A 1 161 ? -13.232 7.555 6.668 1.00 98.69 161 ALA A CA 1
ATOM 1229 C C . ALA A 1 161 ? -13.746 6.105 6.611 1.00 98.69 161 ALA A C 1
ATOM 1231 O O . ALA A 1 161 ? -14.915 5.845 6.894 1.00 98.69 161 ALA A O 1
ATOM 1232 N N . LYS A 1 162 ? -12.868 5.141 6.306 1.00 98.62 162 LYS A N 1
ATOM 1233 C CA . LYS A 1 162 ? -13.160 3.696 6.355 1.00 98.62 162 LYS A CA 1
ATOM 1234 C C . LYS A 1 162 ? -12.993 3.075 7.747 1.00 98.62 162 LYS A C 1
ATOM 1236 O O . LYS A 1 162 ? -13.131 1.862 7.894 1.00 98.62 162 LYS A O 1
ATOM 1241 N N . GLY A 1 163 ? -12.740 3.888 8.771 1.00 98.62 163 GLY A N 1
ATOM 1242 C CA . GLY A 1 163 ? -12.605 3.455 10.161 1.00 98.62 163 GLY A CA 1
ATOM 1243 C C . GLY A 1 163 ? -11.214 2.939 10.530 1.00 98.62 163 GLY A C 1
ATOM 1244 O O . GLY A 1 163 ? -11.087 2.270 11.554 1.00 98.62 163 GLY A O 1
ATOM 1245 N N . GLY A 1 164 ? -10.192 3.215 9.716 1.00 98.75 164 GLY A N 1
ATOM 1246 C CA . GLY A 1 164 ? -8.799 2.925 10.043 1.00 98.75 164 GLY A CA 1
ATOM 1247 C C . GLY A 1 164 ? -8.283 3.804 11.181 1.00 98.75 164 GLY A C 1
ATOM 1248 O O . GLY A 1 164 ? -8.490 5.019 11.197 1.00 98.75 164 GLY A O 1
ATOM 1249 N N . ILE A 1 165 ? -7.572 3.189 12.124 1.00 98.88 165 ILE A N 1
ATOM 1250 C CA . ILE A 1 165 ? -6.852 3.870 13.202 1.00 98.88 165 ILE A CA 1
ATOM 1251 C C . ILE A 1 165 ? -5.516 4.334 12.618 1.00 98.88 165 ILE A C 1
ATOM 1253 O O . ILE A 1 165 ? -4.510 3.623 12.642 1.00 98.88 165 ILE A O 1
ATOM 1257 N N . PHE A 1 166 ? -5.546 5.509 11.992 1.00 98.88 166 PHE A N 1
ATOM 1258 C CA . PHE A 1 166 ? -4.405 6.049 11.263 1.00 98.88 166 PHE A CA 1
ATOM 1259 C C . PHE A 1 166 ? -3.350 6.632 12.214 1.00 98.88 166 PHE A C 1
ATOM 1261 O O . PHE A 1 166 ? -3.669 7.457 13.070 1.00 98.88 166 PHE A O 1
ATOM 1268 N N . SER A 1 167 ? -2.086 6.255 12.020 1.00 98.81 167 SER A N 1
ATOM 1269 C CA . SER A 1 167 ? -0.929 6.835 12.715 1.00 98.81 167 SER A CA 1
ATOM 1270 C C . SER A 1 167 ? 0.129 7.304 11.716 1.00 98.81 167 SER A C 1
ATOM 1272 O O . SER A 1 167 ? 0.237 6.757 10.617 1.00 98.81 167 SER A O 1
ATOM 1274 N N . LYS A 1 168 ? 0.910 8.314 12.100 1.00 98.62 168 LYS A N 1
ATOM 1275 C CA . LYS A 1 168 ? 2.001 8.881 11.300 1.00 98.62 168 LYS A CA 1
ATOM 1276 C C . LYS A 1 168 ? 3.132 9.391 12.184 1.00 98.62 168 LYS A C 1
ATOM 1278 O O . LYS A 1 168 ? 2.900 9.687 13.357 1.00 98.62 168 LYS A O 1
ATOM 1283 N N . THR A 1 169 ? 4.315 9.503 11.597 1.00 98.25 169 THR A N 1
ATOM 1284 C CA . THR A 1 169 ? 5.464 10.227 12.155 1.00 98.25 169 THR A CA 1
ATOM 1285 C C . THR A 1 169 ? 5.643 11.554 11.410 1.00 98.25 169 THR A C 1
ATOM 1287 O O . THR A 1 169 ? 4.776 11.934 10.617 1.00 98.25 169 THR A O 1
ATOM 1290 N N . GLU A 1 170 ? 6.723 12.286 11.676 1.00 97.69 170 GLU A N 1
ATOM 1291 C CA . GLU A 1 170 ? 7.130 13.431 10.866 1.00 97.69 170 GLU A CA 1
ATOM 1292 C C . GLU A 1 170 ? 7.149 13.106 9.364 1.00 97.69 170 GLU A C 1
ATOM 1294 O O . GLU A 1 170 ? 7.386 11.965 8.951 1.00 97.69 170 GLU A O 1
ATOM 1299 N N . ASP A 1 171 ? 6.886 14.121 8.544 1.00 97.56 171 ASP A N 1
ATOM 1300 C CA . ASP A 1 171 ? 6.905 13.978 7.092 1.00 97.56 171 ASP A CA 1
ATOM 1301 C C . ASP A 1 171 ? 8.271 13.437 6.639 1.00 97.56 171 ASP A C 1
ATOM 1303 O O . ASP A 1 171 ? 9.325 13.839 7.143 1.00 97.56 171 ASP A O 1
ATOM 1307 N N . TRP A 1 172 ? 8.242 12.475 5.714 1.00 95.81 172 TRP A N 1
ATOM 1308 C CA . TRP A 1 172 ? 9.406 11.746 5.189 1.00 95.81 172 TRP A CA 1
ATOM 1309 C C . TRP A 1 172 ? 10.129 10.823 6.183 1.00 95.81 172 TRP A C 1
ATOM 1311 O O . TRP A 1 172 ? 11.052 10.105 5.783 1.00 95.81 172 TRP A O 1
ATOM 1321 N N . GLY A 1 173 ? 9.696 10.779 7.446 1.00 96.75 173 GLY A N 1
ATOM 1322 C CA . GLY A 1 173 ? 10.193 9.840 8.447 1.00 96.75 173 GLY A CA 1
ATOM 1323 C C . GLY A 1 173 ? 9.774 8.397 8.153 1.00 96.75 173 GLY A C 1
ATOM 1324 O O . GLY A 1 173 ? 8.778 8.127 7.478 1.00 96.75 173 GLY A O 1
ATOM 1325 N N . VAL A 1 174 ? 10.549 7.429 8.644 1.00 97.81 174 VAL A N 1
ATOM 1326 C CA . VAL A 1 174 ? 10.233 6.005 8.464 1.00 97.81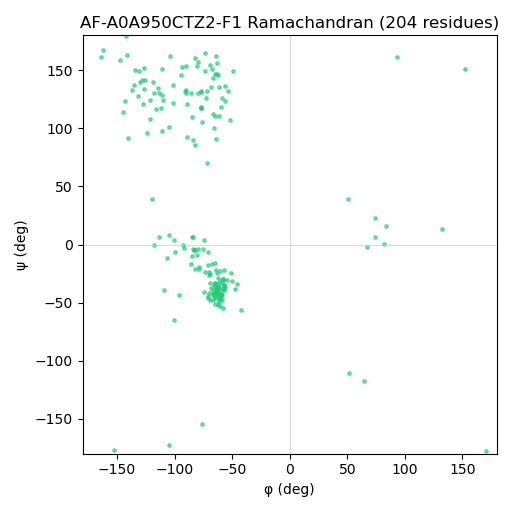 174 VAL A CA 1
ATOM 1327 C C . VAL A 1 174 ? 9.121 5.604 9.428 1.00 97.81 174 VAL A C 1
ATOM 1329 O O . VAL A 1 174 ? 9.328 5.607 10.638 1.00 97.81 174 VAL A O 1
ATOM 1332 N N . HIS A 1 175 ? 7.978 5.170 8.894 1.00 98.56 175 HIS A N 1
ATOM 1333 C CA . HIS A 1 175 ? 6.869 4.659 9.696 1.00 98.56 175 HIS A CA 1
ATOM 1334 C C . HIS A 1 175 ? 6.173 3.488 8.999 1.00 98.56 175 HIS A C 1
ATOM 1336 O O . HIS A 1 175 ? 5.713 3.592 7.859 1.00 98.56 175 HIS A O 1
ATOM 1342 N N . VAL A 1 176 ? 6.115 2.349 9.690 1.00 98.75 176 VAL A N 1
ATOM 1343 C CA . VAL A 1 176 ? 5.489 1.110 9.211 1.00 98.75 176 VAL A CA 1
ATOM 1344 C C . VAL A 1 176 ? 4.578 0.575 10.299 1.00 98.75 176 VAL A C 1
ATOM 1346 O O . VAL A 1 176 ? 5.004 0.358 11.431 1.00 98.75 176 VAL A O 1
ATOM 1349 N N . VAL A 1 177 ? 3.332 0.301 9.933 1.00 98.75 177 VAL A N 1
ATOM 1350 C CA . VAL A 1 177 ? 2.329 -0.296 10.809 1.00 98.75 177 VAL A CA 1
ATOM 1351 C C . VAL A 1 177 ? 2.036 -1.708 10.326 1.00 98.75 177 VAL A C 1
ATOM 1353 O O . VAL A 1 177 ? 1.759 -1.924 9.148 1.00 98.75 177 VAL A O 1
ATOM 1356 N N . THR A 1 178 ? 2.098 -2.675 11.240 1.00 98.62 178 THR A N 1
ATOM 1357 C CA . THR A 1 178 ? 1.666 -4.059 11.003 1.00 98.62 178 THR A CA 1
ATOM 1358 C C . THR A 1 178 ? 0.488 -4.363 11.918 1.00 98.62 178 THR A C 1
ATOM 1360 O O . THR A 1 178 ? 0.642 -4.357 13.137 1.00 98.62 178 THR A O 1
ATOM 1363 N N . ASP A 1 179 ? -0.674 -4.645 11.335 1.00 98.12 179 ASP A N 1
ATOM 1364 C CA . ASP A 1 179 ? -1.884 -5.063 12.043 1.00 98.12 179 ASP A CA 1
ATOM 1365 C C . ASP A 1 179 ? -2.319 -6.436 11.515 1.00 98.12 179 ASP A C 1
ATOM 1367 O O . ASP A 1 179 ? -2.766 -6.588 10.373 1.00 98.12 179 ASP A O 1
ATOM 1371 N N . ALA A 1 180 ? -2.125 -7.468 12.340 1.00 95.69 180 ALA A N 1
ATOM 1372 C CA . ALA A 1 180 ? -2.250 -8.868 11.941 1.00 95.69 180 ALA A CA 1
ATOM 1373 C C . ALA A 1 180 ? -1.423 -9.180 10.675 1.00 95.69 180 ALA A C 1
ATOM 1375 O O . ALA A 1 180 ? -0.196 -9.202 10.735 1.00 95.69 180 ALA A O 1
ATOM 1376 N N . ARG A 1 181 ? -2.077 -9.437 9.533 1.00 97.06 181 ARG A N 1
ATOM 1377 C CA . ARG A 1 181 ? -1.416 -9.724 8.246 1.00 97.06 181 ARG A CA 1
ATOM 1378 C C . ARG A 1 181 ? -1.457 -8.551 7.253 1.00 97.06 181 ARG A C 1
ATOM 1380 O O . ARG A 1 181 ? -1.061 -8.729 6.105 1.00 97.06 181 ARG A O 1
ATOM 1387 N N . LEU A 1 182 ? -1.915 -7.371 7.680 1.00 98.50 182 LEU A N 1
ATOM 1388 C CA . LEU A 1 182 ? -1.915 -6.146 6.881 1.00 98.50 182 LEU A CA 1
ATOM 1389 C C . LEU A 1 182 ? -0.753 -5.245 7.309 1.00 98.50 182 LEU A C 1
ATOM 1391 O O . LEU A 1 182 ? -0.660 -4.842 8.466 1.00 98.50 182 LEU A O 1
ATOM 1395 N N . ILE A 1 183 ? 0.120 -4.915 6.364 1.00 98.81 183 ILE A N 1
ATOM 1396 C CA . ILE A 1 183 ? 1.265 -4.028 6.562 1.00 98.81 183 ILE A CA 1
ATOM 1397 C C . ILE A 1 183 ? 1.043 -2.766 5.734 1.00 98.81 183 ILE A C 1
ATOM 1399 O O . ILE A 1 183 ? 0.753 -2.833 4.540 1.00 98.81 183 ILE A O 1
ATOM 1403 N N . THR A 1 184 ? 1.203 -1.607 6.362 1.00 98.88 184 THR A N 1
ATOM 1404 C CA . THR A 1 184 ? 1.149 -0.309 5.685 1.00 98.88 184 THR A CA 1
ATOM 1405 C C . THR A 1 184 ? 2.384 0.522 6.018 1.00 98.88 184 THR A C 1
ATOM 1407 O O . THR A 1 184 ? 2.876 0.466 7.142 1.00 98.88 184 THR A O 1
ATOM 1410 N N . GLY A 1 185 ? 2.919 1.261 5.047 1.00 98.62 185 GLY A N 1
ATOM 1411 C CA . GLY A 1 185 ? 4.068 2.154 5.233 1.00 98.62 185 GLY A CA 1
ATOM 1412 C C . GLY A 1 185 ? 3.760 3.575 4.775 1.00 98.62 185 GLY A C 1
ATOM 1413 O O . GLY A 1 185 ? 3.095 3.751 3.755 1.00 98.62 185 GLY A O 1
ATOM 1414 N N . GLN A 1 186 ? 4.251 4.574 5.507 1.00 98.62 186 GLN A N 1
ATOM 1415 C CA . GLN A 1 186 ? 3.854 5.973 5.323 1.00 98.62 186 GLN A CA 1
ATOM 1416 C C . GLN A 1 186 ? 4.296 6.548 3.973 1.00 98.62 186 GLN A C 1
ATOM 1418 O O . GLN A 1 186 ? 3.4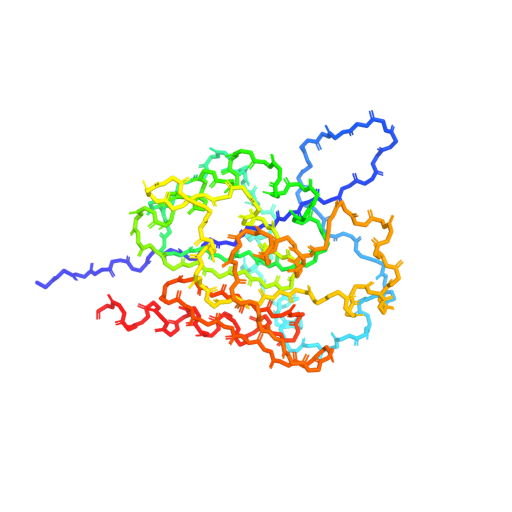98 7.124 3.253 1.00 98.62 186 GLN A O 1
ATOM 1423 N N . ASN A 1 187 ? 5.553 6.362 3.582 1.00 97.44 187 ASN A N 1
ATOM 1424 C CA . ASN A 1 187 ? 6.169 7.104 2.474 1.00 97.44 187 ASN A CA 1
ATOM 1425 C C . ASN A 1 187 ? 7.293 6.276 1.810 1.00 97.44 187 ASN A C 1
ATOM 1427 O O . ASN A 1 187 ? 7.512 5.121 2.197 1.00 97.44 187 ASN A O 1
ATOM 1431 N N . PRO A 1 188 ? 8.033 6.801 0.810 1.00 95.12 188 PRO A N 1
ATOM 1432 C CA . PRO A 1 188 ? 9.079 6.034 0.131 1.00 95.12 188 PRO A CA 1
ATOM 1433 C C . PRO A 1 188 ? 10.175 5.493 1.062 1.00 95.12 188 PRO A C 1
ATOM 1435 O O . PRO A 1 188 ? 10.624 4.362 0.862 1.00 95.12 188 PRO A O 1
ATOM 1438 N N . ALA A 1 189 ? 10.556 6.237 2.109 1.00 94.31 189 ALA A N 1
ATOM 1439 C CA . ALA A 1 189 ? 11.546 5.793 3.098 1.00 94.31 189 ALA A CA 1
ATOM 1440 C C . ALA A 1 189 ? 11.076 4.549 3.877 1.00 94.31 189 ALA A C 1
ATOM 1442 O O . ALA A 1 189 ? 11.882 3.741 4.338 1.00 94.31 189 ALA A O 1
ATOM 1443 N N . SER A 1 190 ? 9.760 4.345 3.952 1.00 96.94 190 SER A N 1
ATOM 1444 C CA . SER A 1 190 ? 9.127 3.207 4.618 1.00 96.94 190 SER A CA 1
ATOM 1445 C C . SER A 1 190 ? 9.048 1.943 3.741 1.00 96.94 190 SER A C 1
ATOM 1447 O O . SER A 1 190 ? 8.648 0.888 4.228 1.00 96.94 190 SER A O 1
ATOM 1449 N N . SER A 1 191 ? 9.458 2.001 2.464 1.00 93.25 191 SER A N 1
ATOM 1450 C CA . SER A 1 191 ? 9.357 0.872 1.520 1.00 93.25 191 SER A CA 1
ATOM 1451 C C . SER A 1 191 ? 10.232 -0.324 1.904 1.00 93.25 191 SER A C 1
ATOM 1453 O O . SER A 1 191 ? 9.738 -1.445 2.030 1.00 93.25 191 SER A O 1
ATOM 1455 N N . GLY A 1 192 ? 11.523 -0.088 2.163 1.00 92.62 192 GLY A N 1
ATOM 1456 C CA . GLY A 1 192 ? 12.450 -1.132 2.612 1.00 92.62 192 GLY A CA 1
ATOM 1457 C C . GLY A 1 192 ? 12.020 -1.768 3.942 1.00 92.62 192 GLY A C 1
ATOM 1458 O O . GLY A 1 192 ? 11.850 -2.988 4.000 1.00 92.62 192 GLY A O 1
ATOM 1459 N N . PRO A 1 193 ? 11.775 -0.969 4.998 1.00 96.62 193 PRO A N 1
ATOM 1460 C CA . PRO A 1 193 ? 11.250 -1.463 6.271 1.00 96.62 193 PRO A CA 1
ATOM 1461 C C . PRO A 1 193 ? 9.915 -2.216 6.141 1.00 96.62 193 PRO A C 1
ATOM 1463 O O . PRO A 1 193 ? 9.748 -3.262 6.768 1.00 96.62 193 PRO A O 1
ATOM 1466 N N . GLY A 1 194 ? 8.995 -1.757 5.284 1.00 96.75 194 GLY A N 1
ATOM 1467 C CA . GLY A 1 194 ? 7.726 -2.438 5.010 1.00 96.75 194 GLY A CA 1
ATOM 1468 C C . GLY A 1 194 ? 7.916 -3.806 4.350 1.00 96.75 194 GLY A C 1
ATOM 1469 O O . GLY A 1 194 ? 7.314 -4.793 4.775 1.00 96.75 194 GLY A O 1
ATOM 1470 N N . ALA A 1 195 ? 8.814 -3.904 3.366 1.00 94.12 195 ALA A N 1
ATOM 1471 C CA . ALA A 1 195 ? 9.177 -5.180 2.751 1.00 94.12 195 ALA A CA 1
ATOM 1472 C C . ALA A 1 195 ? 9.850 -6.133 3.756 1.00 94.12 195 ALA A C 1
ATOM 1474 O O . ALA A 1 195 ? 9.567 -7.332 3.762 1.00 94.12 195 ALA A O 1
ATOM 1475 N N . GLN A 1 196 ? 10.696 -5.614 4.651 1.00 95.12 196 GLN A N 1
ATOM 1476 C CA . GLN A 1 196 ? 11.322 -6.419 5.701 1.00 95.12 196 GLN A CA 1
ATOM 1477 C C . GLN A 1 196 ? 10.293 -6.952 6.708 1.00 95.12 196 GLN A C 1
ATOM 1479 O O . GLN A 1 196 ? 10.360 -8.127 7.079 1.00 95.12 196 GLN A O 1
ATOM 1484 N N . ALA A 1 197 ? 9.328 -6.124 7.122 1.00 96.75 197 ALA A N 1
ATOM 1485 C CA . ALA A 1 197 ? 8.220 -6.547 7.977 1.00 96.75 197 ALA A CA 1
ATOM 1486 C C . ALA A 1 197 ? 7.410 -7.670 7.314 1.00 96.75 197 ALA A C 1
ATOM 1488 O O . ALA A 1 197 ? 7.121 -8.683 7.952 1.00 96.75 197 ALA A O 1
ATOM 1489 N N . LEU A 1 198 ? 7.140 -7.544 6.010 1.00 95.81 198 LEU A N 1
ATOM 1490 C CA . LEU A 1 198 ? 6.455 -8.575 5.239 1.00 95.81 198 LEU A CA 1
ATOM 1491 C C . LEU A 1 198 ? 7.227 -9.901 5.211 1.00 95.81 198 LEU A C 1
ATOM 1493 O O . LEU A 1 198 ? 6.657 -10.955 5.490 1.00 95.81 198 LEU A O 1
ATOM 1497 N N . ILE A 1 199 ? 8.530 -9.856 4.923 1.00 94.19 199 ILE A N 1
ATOM 1498 C CA . ILE A 1 199 ? 9.392 -11.047 4.918 1.00 94.19 199 ILE A CA 1
ATOM 1499 C C . ILE A 1 199 ? 9.407 -11.722 6.295 1.00 94.19 199 ILE A C 1
ATOM 1501 O O . ILE A 1 199 ? 9.321 -12.948 6.381 1.00 94.19 199 ILE A O 1
ATOM 1505 N N . ASN A 1 200 ? 9.487 -10.942 7.374 1.00 93.69 200 ASN A N 1
ATOM 1506 C CA . ASN A 1 200 ? 9.461 -11.474 8.735 1.00 93.69 200 ASN A CA 1
ATOM 1507 C C . ASN A 1 200 ? 8.122 -12.159 9.047 1.00 93.69 200 ASN A C 1
ATOM 1509 O O . ASN A 1 200 ? 8.109 -13.256 9.603 1.00 93.69 200 ASN A O 1
ATOM 1513 N N . LEU A 1 201 ? 7.003 -11.556 8.636 1.00 92.69 201 LEU A N 1
ATOM 1514 C CA . LEU A 1 201 ? 5.669 -12.117 8.842 1.00 92.69 201 LEU A CA 1
ATOM 1515 C C . LEU A 1 201 ? 5.459 -13.438 8.078 1.00 92.69 201 LEU A C 1
ATOM 1517 O O . LEU A 1 201 ? 4.762 -14.326 8.565 1.00 92.69 201 LEU A O 1
ATOM 1521 N N . MET A 1 202 ? 6.073 -13.590 6.901 1.00 89.62 202 MET A N 1
ATOM 1522 C CA . MET A 1 202 ? 6.051 -14.853 6.154 1.00 89.62 202 MET A CA 1
ATOM 1523 C C . MET A 1 202 ? 6.880 -15.946 6.832 1.00 89.62 202 MET A C 1
ATOM 1525 O O . MET A 1 202 ? 6.430 -17.082 6.923 1.00 89.62 202 MET A O 1
ATOM 1529 N N . ARG A 1 203 ? 8.069 -15.606 7.344 1.00 87.06 203 ARG A N 1
ATOM 1530 C CA . ARG A 1 203 ? 8.962 -16.568 8.014 1.00 87.06 203 ARG A CA 1
ATOM 1531 C C . ARG A 1 203 ? 8.383 -17.114 9.316 1.00 87.06 203 ARG A C 1
ATOM 1533 O O . ARG A 1 203 ? 8.608 -18.273 9.628 1.00 87.06 203 ARG A O 1
ATOM 1540 N N . ASN A 1 204 ? 7.638 -16.293 10.051 1.00 73.94 204 ASN A N 1
ATOM 1541 C CA . ASN A 1 204 ? 7.048 -16.676 11.336 1.00 73.94 204 ASN A CA 1
ATOM 1542 C C . ASN A 1 204 ? 5.724 -17.452 11.198 1.00 73.94 204 ASN A C 1
ATOM 1544 O O . ASN A 1 204 ? 5.151 -17.855 12.206 1.00 73.94 204 ASN A O 1
ATOM 1548 N N . ALA A 1 205 ? 5.213 -17.617 9.974 1.00 60.62 205 ALA A N 1
ATOM 1549 C CA . ALA A 1 205 ? 3.998 -18.375 9.676 1.00 60.62 205 ALA A CA 1
ATOM 1550 C C . ALA A 1 205 ? 4.284 -19.794 9.137 1.00 60.62 205 ALA A C 1
ATOM 1552 O O . ALA A 1 205 ? 3.338 -20.484 8.755 1.00 60.62 205 ALA A O 1
ATOM 1553 N N . ALA A 1 206 ? 5.564 -20.186 9.076 1.00 46.94 206 ALA A N 1
ATOM 1554 C CA . ALA A 1 206 ? 6.050 -21.485 8.609 1.00 46.94 206 ALA A CA 1
ATOM 1555 C C . ALA A 1 206 ? 6.322 -22.459 9.765 1.00 46.94 206 ALA A C 1
ATOM 1557 O O . ALA A 1 206 ? 6.707 -21.987 10.859 1.00 46.94 206 ALA A O 1
#